Protein AF-A0A3C1SIQ4-F1 (afdb_monomer)

pLDDT: mean 90.94, std 7.6, range [46.41, 97.75]

Radius of gyration: 21.67 Å; Cα contacts (8 Å, |Δi|>4): 277; chains: 1; bounding box: 46×59×63 Å

Secondary structure (DSSP, 8-state):
---EEEEEGGGGTTSS-HHHHHHHHHHHHHHHHHHTTBTTB-HHHHHHHHHHHHHHHHHHHHH-TT---HHHHS-HHHHHHHHHHHHHHH-TT--HHHHHHHHHHHHHHHHIIIIISS--SSEEEEEEE-S--SSS--EEEEEEE--HHHHTTEEEEEEETTTHHHHHHHHHHHHHH-TT-----EEEEEEEE-TTS-GGG-EEEEEGGG-B--GGGTTT-EEEE--S----

Mean predicted aligned error: 5.68 Å

Solvent-accessible surface area (backbone atoms only — not comparable to full-atom values): 13528 Å² total; per-residue (Å²): 132,85,60,61,50,79,46,44,59,73,78,60,62,81,78,64,52,73,65,54,51,54,51,51,52,51,50,51,51,53,48,59,57,29,56,60,28,64,70,71,74,36,67,68,54,37,51,55,34,53,51,54,47,50,55,50,50,51,56,55,41,70,76,34,86,89,54,81,51,68,70,79,77,45,56,73,68,59,32,56,50,50,52,56,41,51,50,48,72,67,39,90,82,50,46,73,68,57,39,54,53,40,50,48,50,52,48,53,51,51,48,39,61,77,69,58,69,61,90,56,92,50,71,34,61,51,78,41,83,47,93,50,56,76,97,51,77,41,66,49,76,43,83,39,67,50,44,44,93,79,48,76,55,39,32,39,42,29,56,41,71,77,8,48,64,50,38,52,50,51,39,46,53,47,28,75,54,27,77,81,65,46,74,62,48,72,32,39,40,33,45,44,74,46,84,92,46,52,84,94,63,30,36,38,40,36,34,55,85,69,32,51,68,58,70,81,78,51,62,98,41,50,77,40,72,39,67,88,74,90,89,130

Foldseek 3Di:
DFPKDKDKPVNVPPPDDPVNVVLVVVLVVLVVVLVVCVVVPDPVSVVVSVVVSVVSVLVVVVVPVVDDDLLNPDDPVSNVVLVVLVVLCPDPPNDPVSNLVSLLVNLVSVLCVVFPPDDAPDKAWDWAFDPDQPPHTDIDIDIDRQRQVVQLQAAEEEAPDQQPSSSVSSQVVSQVNHNVSRGHHYWFWDWDWPPVDDPNTIIIMTRPVPTDDDPVSPPPGHYDTRHPDDDD

Structure (mmCIF, N/CA/C/O backbone):
data_AF-A0A3C1SIQ4-F1
#
_entry.id   AF-A0A3C1SIQ4-F1
#
loop_
_atom_site.group_PDB
_atom_site.id
_atom_site.type_symbol
_atom_site.label_atom_id
_atom_site.label_alt_id
_atom_site.label_comp_id
_atom_site.label_asym_id
_atom_site.label_entity_id
_atom_site.label_seq_id
_atom_site.pdbx_PDB_ins_code
_atom_site.Cartn_x
_atom_site.Cartn_y
_atom_site.Cartn_z
_atom_site.occupancy
_atom_site.B_iso_or_equiv
_atom_site.auth_seq_id
_atom_site.auth_comp_id
_atom_site.auth_asym_id
_atom_site.auth_atom_id
_atom_site.pdbx_PDB_model_num
ATOM 1 N N . MET A 1 1 ? 2.913 -35.156 7.574 1.00 46.41 1 MET A N 1
ATOM 2 C CA . MET A 1 1 ? 2.855 -34.681 6.174 1.00 46.41 1 MET A CA 1
ATOM 3 C C . MET A 1 1 ? 2.908 -33.166 6.239 1.00 46.41 1 MET A C 1
ATOM 5 O O . MET A 1 1 ? 2.280 -32.626 7.134 1.00 46.41 1 MET A O 1
ATOM 9 N N . SER A 1 2 ? 3.732 -32.504 5.426 1.00 61.12 2 SER A N 1
ATOM 10 C CA . SER A 1 2 ? 3.861 -31.038 5.470 1.00 61.12 2 SER A CA 1
ATOM 11 C C . SER A 1 2 ? 2.633 -30.411 4.811 1.00 61.12 2 SER A C 1
ATOM 13 O O . SER A 1 2 ? 2.341 -30.763 3.667 1.00 61.12 2 SER A O 1
ATOM 15 N N . ASN A 1 3 ? 1.927 -29.515 5.506 1.00 85.94 3 ASN A N 1
ATOM 16 C CA . ASN A 1 3 ? 0.758 -28.821 4.956 1.00 85.94 3 ASN A CA 1
ATOM 17 C C . ASN A 1 3 ? 1.220 -27.631 4.111 1.00 85.94 3 ASN A C 1
ATOM 19 O O . ASN A 1 3 ? 1.130 -26.471 4.511 1.00 85.94 3 ASN A O 1
ATOM 23 N N . LYS A 1 4 ? 1.779 -27.932 2.939 1.00 90.56 4 LYS A N 1
ATOM 24 C CA . LYS A 1 4 ? 2.230 -26.928 1.976 1.00 90.56 4 LYS A CA 1
ATOM 25 C C . LYS A 1 4 ? 1.336 -26.940 0.752 1.00 90.56 4 LYS A C 1
ATOM 27 O O . LYS A 1 4 ? 1.110 -27.996 0.168 1.00 90.56 4 LYS A O 1
ATOM 32 N N . ILE A 1 5 ? 0.883 -25.757 0.361 1.00 89.62 5 ILE A N 1
ATOM 33 C CA . ILE A 1 5 ? 0.190 -25.525 -0.904 1.00 89.62 5 ILE A CA 1
ATOM 34 C C . ILE A 1 5 ? 1.217 -24.941 -1.873 1.00 89.62 5 ILE A C 1
ATOM 36 O O . ILE A 1 5 ? 1.957 -24.022 -1.519 1.00 89.62 5 ILE A O 1
ATOM 40 N N . ILE A 1 6 ? 1.289 -25.511 -3.072 1.00 89.00 6 ILE A N 1
ATOM 41 C CA . ILE A 1 6 ? 2.138 -25.015 -4.155 1.00 89.00 6 ILE A CA 1
ATOM 42 C C . ILE A 1 6 ? 1.209 -24.349 -5.159 1.00 89.00 6 ILE A C 1
ATOM 44 O O . ILE A 1 6 ? 0.392 -25.038 -5.762 1.00 89.00 6 ILE A O 1
ATOM 48 N N . LEU A 1 7 ? 1.347 -23.036 -5.301 1.00 85.44 7 LEU A N 1
ATOM 49 C CA . LEU A 1 7 ? 0.683 -22.241 -6.325 1.00 85.44 7 LEU A CA 1
ATOM 50 C C . LEU A 1 7 ? 1.638 -22.093 -7.507 1.00 85.44 7 LEU A C 1
ATOM 52 O O . LEU A 1 7 ? 2.800 -21.722 -7.326 1.00 85.44 7 LEU A O 1
ATOM 56 N N . LYS A 1 8 ? 1.165 -22.405 -8.704 1.00 84.75 8 LYS A N 1
ATOM 57 C CA . LYS A 1 8 ? 1.897 -22.303 -9.966 1.00 84.75 8 LYS A CA 1
ATOM 58 C C . LYS A 1 8 ? 1.377 -21.125 -10.779 1.00 84.75 8 LYS A C 1
ATOM 60 O O . LYS A 1 8 ? 0.266 -20.662 -10.555 1.00 84.75 8 LYS A O 1
ATOM 65 N N . ALA A 1 9 ? 2.155 -20.698 -11.771 1.00 74.44 9 ALA A N 1
ATOM 66 C CA . ALA A 1 9 ? 1.704 -19.708 -12.753 1.00 74.44 9 ALA A CA 1
ATOM 67 C C . ALA A 1 9 ? 0.364 -20.102 -13.409 1.00 74.44 9 ALA A C 1
ATOM 69 O O . ALA A 1 9 ? -0.523 -19.268 -13.525 1.00 74.44 9 ALA A O 1
ATOM 70 N N . GLU A 1 10 ? 0.185 -21.390 -13.719 1.00 76.56 10 GLU A N 1
ATOM 71 C CA . GLU A 1 10 ? -1.052 -21.944 -14.295 1.00 76.56 10 GLU A CA 1
ATOM 72 C C . GLU A 1 10 ? -2.291 -21.735 -13.401 1.00 76.56 10 GLU A C 1
ATOM 74 O O . GLU A 1 10 ? -3.410 -21.672 -13.901 1.00 76.56 10 GLU A O 1
ATOM 79 N N . ASP A 1 11 ? -2.121 -21.589 -12.080 1.00 77.81 11 ASP A N 1
ATOM 80 C CA . ASP A 1 11 ? -3.241 -21.324 -11.163 1.00 77.81 11 ASP A CA 1
ATOM 81 C C . ASP A 1 11 ? -3.786 -19.886 -11.304 1.00 77.81 11 ASP A C 1
ATOM 83 O O . ASP A 1 11 ? -4.841 -19.566 -10.753 1.00 77.81 11 ASP A O 1
ATOM 87 N N . LEU A 1 12 ? -3.074 -19.021 -12.039 1.00 70.19 12 LEU A N 1
ATOM 88 C CA . LEU A 1 12 ? -3.483 -17.663 -12.404 1.00 70.19 12 LEU A CA 1
ATOM 89 C C . LEU A 1 12 ? -4.026 -17.581 -13.845 1.00 70.19 12 LEU A C 1
ATOM 91 O O . LEU A 1 12 ? -4.467 -16.511 -14.276 1.00 70.19 12 LEU A O 1
ATOM 95 N N . ASP A 1 13 ? -4.033 -18.690 -14.591 1.00 73.56 13 ASP A N 1
ATOM 96 C CA . ASP A 1 13 ? -4.544 -18.703 -15.958 1.00 73.56 13 ASP A CA 1
ATOM 97 C C . ASP A 1 13 ? -6.061 -18.454 -15.980 1.00 73.56 13 ASP A C 1
ATOM 99 O O . ASP A 1 13 ? -6.837 -19.017 -15.206 1.00 73.56 13 ASP A O 1
ATOM 103 N N . GLY A 1 14 ? -6.503 -17.607 -16.913 1.00 78.62 14 GLY A N 1
ATOM 104 C CA . GLY A 1 14 ? -7.923 -17.327 -17.149 1.00 78.62 14 GLY A CA 1
ATOM 105 C C . GLY A 1 14 ? -8.524 -16.173 -16.339 1.00 78.62 14 GLY A C 1
ATOM 106 O O . GLY A 1 14 ? -9.691 -15.851 -16.558 1.00 78.62 14 GLY A O 1
ATOM 107 N N . TYR A 1 15 ? -7.756 -15.511 -15.464 1.00 84.56 15 TYR A N 1
ATOM 108 C CA . TYR A 1 15 ? -8.199 -14.262 -14.817 1.00 84.56 15 TYR A CA 1
ATOM 109 C C . TYR A 1 15 ? -8.032 -13.027 -15.708 1.00 84.56 15 TYR A C 1
ATOM 111 O O . TYR A 1 15 ? -8.748 -12.044 -15.525 1.00 84.56 15 TYR A O 1
ATOM 119 N N . LEU A 1 16 ? -7.103 -13.078 -16.666 1.00 87.50 16 LEU A N 1
ATOM 120 C CA . LEU A 1 16 ? -6.853 -12.001 -17.619 1.00 87.50 16 LEU A CA 1
ATOM 121 C C . LEU A 1 16 ? -7.648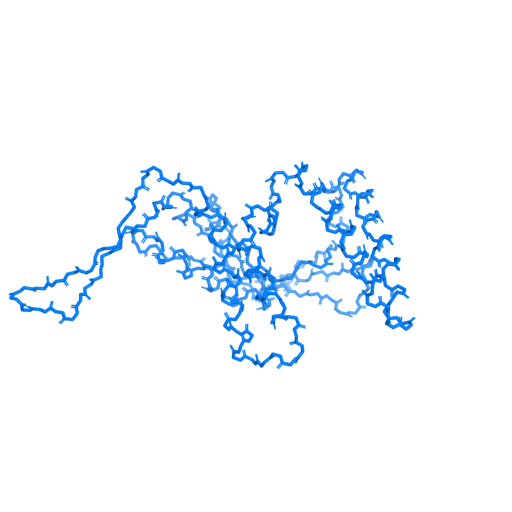 -12.227 -18.905 1.00 87.50 16 LEU A C 1
ATOM 123 O O . LEU A 1 16 ? -7.678 -13.326 -19.465 1.00 87.50 16 LEU A O 1
ATOM 127 N N . THR A 1 17 ? -8.290 -11.170 -19.388 1.00 91.06 17 THR A N 1
ATOM 128 C CA . THR A 1 17 ? -8.944 -11.154 -20.695 1.00 91.06 17 THR A CA 1
ATOM 129 C C . THR A 1 17 ? -7.913 -11.011 -21.815 1.00 91.06 17 THR A C 1
ATOM 131 O O . THR A 1 17 ? -6.770 -10.616 -21.591 1.00 91.06 17 THR A O 1
ATOM 134 N N . GLN A 1 18 ? -8.321 -11.274 -23.060 1.00 92.31 18 GLN A N 1
ATOM 135 C CA . GLN A 1 18 ? -7.449 -11.037 -24.216 1.00 92.31 18 GLN A CA 1
ATOM 136 C C . GLN A 1 18 ? -6.991 -9.572 -24.300 1.00 92.31 18 GLN A C 1
ATOM 138 O O . GLN A 1 18 ? -5.845 -9.312 -24.646 1.00 92.31 18 GLN A O 1
ATOM 143 N N . GLN A 1 19 ? -7.866 -8.626 -23.944 1.00 93.56 19 GLN A N 1
ATOM 144 C CA . GLN A 1 19 ? -7.527 -7.206 -23.938 1.00 93.56 19 GLN A CA 1
ATOM 145 C C . GLN A 1 19 ? -6.461 -6.889 -22.881 1.00 93.56 19 GLN A C 1
ATOM 147 O O . GLN A 1 19 ? -5.516 -6.166 -23.187 1.00 93.56 19 GLN A O 1
ATOM 152 N N . ASP A 1 20 ? -6.566 -7.475 -21.683 1.00 92.00 20 ASP A N 1
ATOM 153 C CA . ASP A 1 20 ? -5.559 -7.302 -20.627 1.00 92.00 20 ASP A CA 1
ATOM 154 C C . ASP A 1 20 ? -4.191 -7.816 -21.097 1.00 92.00 20 ASP A C 1
ATOM 156 O O . ASP A 1 20 ? -3.176 -7.140 -20.939 1.00 92.00 20 ASP A O 1
ATOM 160 N N . MET A 1 21 ? -4.168 -8.982 -21.751 1.00 91.69 21 MET A N 1
ATOM 161 C CA . MET A 1 21 ? -2.945 -9.548 -22.330 1.00 91.69 21 MET A CA 1
ATOM 162 C C . MET A 1 21 ? -2.355 -8.649 -23.423 1.00 91.69 21 MET A C 1
ATOM 164 O O . MET A 1 21 ? -1.144 -8.419 -23.447 1.00 91.69 21 MET A O 1
ATOM 168 N N . ASP A 1 22 ? -3.194 -8.106 -24.307 1.00 95.12 22 ASP A N 1
ATOM 169 C CA . ASP A 1 22 ? -2.765 -7.210 -25.383 1.00 95.12 22 ASP A CA 1
ATOM 170 C C . ASP A 1 22 ? -2.201 -5.885 -24.836 1.00 95.12 22 ASP A C 1
ATOM 172 O O . ASP A 1 22 ? -1.220 -5.354 -25.368 1.00 95.12 22 ASP A O 1
ATOM 176 N N . ASP A 1 23 ? -2.792 -5.350 -23.765 1.00 95.06 23 ASP A N 1
ATOM 177 C CA . ASP A 1 23 ? -2.322 -4.134 -23.101 1.00 95.06 23 ASP A CA 1
ATOM 178 C C . ASP A 1 23 ? -1.013 -4.374 -22.330 1.00 95.06 23 ASP A C 1
ATOM 180 O O . ASP A 1 23 ? -0.081 -3.574 -22.454 1.00 95.06 23 ASP A O 1
ATOM 184 N N . LEU A 1 24 ? -0.873 -5.509 -21.635 1.00 92.00 24 LEU A N 1
ATOM 185 C CA . LEU A 1 24 ? 0.390 -5.922 -21.007 1.00 92.00 24 LEU A CA 1
ATOM 186 C C . LEU A 1 24 ? 1.509 -6.096 -22.042 1.00 92.00 24 LEU A C 1
ATOM 188 O O . LEU A 1 24 ? 2.613 -5.587 -21.850 1.00 92.00 24 LEU A O 1
ATOM 192 N N . HIS A 1 25 ? 1.222 -6.749 -23.172 1.00 94.88 25 HIS A N 1
ATOM 193 C CA . HIS A 1 25 ? 2.180 -6.902 -24.271 1.00 94.88 25 HIS A CA 1
ATOM 194 C C . HIS A 1 25 ? 2.610 -5.550 -24.853 1.00 94.88 25 HIS A C 1
ATOM 196 O O . HIS A 1 25 ? 3.786 -5.357 -25.173 1.00 94.88 25 HIS A O 1
ATOM 202 N N . ARG A 1 26 ? 1.678 -4.598 -24.985 1.00 96.25 26 ARG A N 1
ATOM 203 C CA . ARG A 1 26 ? 1.987 -3.239 -25.452 1.00 96.25 26 ARG A CA 1
ATOM 204 C C . ARG A 1 26 ? 2.914 -2.517 -24.476 1.00 96.25 26 ARG A C 1
ATOM 206 O O . ARG A 1 26 ? 3.917 -1.951 -24.910 1.00 96.25 26 ARG A O 1
ATOM 213 N N . LEU A 1 27 ? 2.613 -2.565 -23.177 1.00 95.69 27 LEU A N 1
ATOM 214 C CA . LEU A 1 27 ? 3.447 -1.953 -22.139 1.00 95.69 27 LEU A CA 1
ATOM 215 C C . LEU A 1 27 ? 4.850 -2.576 -22.090 1.00 95.69 27 LEU A C 1
ATOM 217 O O . LEU A 1 27 ? 5.836 -1.842 -22.023 1.00 95.69 27 LEU A O 1
ATOM 221 N N . ASP A 1 28 ? 4.959 -3.902 -22.203 1.00 95.25 28 ASP A N 1
ATOM 222 C CA . ASP A 1 28 ? 6.244 -4.610 -22.265 1.00 95.25 28 ASP A CA 1
ATOM 223 C C . ASP A 1 28 ? 7.086 -4.177 -23.477 1.00 95.25 28 ASP A C 1
ATOM 225 O O . ASP A 1 28 ? 8.281 -3.905 -23.341 1.00 95.25 28 ASP A O 1
ATOM 229 N N . GLN A 1 29 ? 6.477 -4.022 -24.657 1.00 96.94 29 GLN A N 1
ATOM 230 C CA . GLN A 1 29 ? 7.178 -3.505 -25.838 1.00 96.94 29 GLN A CA 1
ATOM 231 C C . GLN A 1 29 ? 7.688 -2.076 -25.622 1.00 96.94 29 GLN A C 1
ATOM 233 O O . GLN A 1 29 ? 8.865 -1.804 -25.871 1.00 96.94 29 GLN A O 1
ATOM 238 N N . MET A 1 30 ? 6.842 -1.180 -25.100 1.00 97.62 30 MET A N 1
ATOM 239 C CA . MET A 1 30 ? 7.229 0.202 -24.784 1.00 97.62 30 MET A CA 1
ATOM 240 C C . MET A 1 30 ? 8.370 0.253 -23.758 1.00 97.62 30 MET A C 1
ATOM 242 O O . MET A 1 30 ? 9.303 1.054 -23.887 1.00 97.62 30 MET A O 1
ATOM 246 N N . PHE A 1 31 ? 8.331 -0.623 -22.752 1.00 96.06 31 PHE A N 1
ATOM 247 C CA . PHE A 1 31 ? 9.390 -0.742 -21.756 1.00 96.06 31 PHE A CA 1
ATOM 248 C C . PHE A 1 31 ? 10.691 -1.255 -22.373 1.00 96.06 31 PHE A C 1
ATOM 250 O O . PHE A 1 31 ? 11.730 -0.620 -22.202 1.00 96.06 31 PHE A O 1
ATOM 257 N N . LYS A 1 32 ? 10.648 -2.327 -23.173 1.00 96.44 32 LYS A N 1
ATOM 258 C CA . LYS A 1 32 ? 11.815 -2.860 -23.899 1.00 96.44 32 LYS A CA 1
ATOM 259 C C . LYS A 1 32 ? 12.436 -1.844 -24.853 1.00 96.44 32 LYS A C 1
ATOM 261 O O . LYS A 1 32 ? 13.653 -1.829 -25.028 1.00 96.44 32 LYS A O 1
ATOM 266 N N . GLU A 1 33 ? 11.629 -0.996 -25.482 1.00 95.94 33 GLU A N 1
ATOM 267 C CA . GLU A 1 33 ? 12.124 0.107 -26.307 1.00 95.94 33 GLU A CA 1
ATOM 268 C C . GLU A 1 33 ? 12.819 1.180 -25.469 1.00 95.94 33 GLU A C 1
ATOM 270 O O . GLU A 1 33 ? 13.935 1.581 -25.802 1.00 95.94 33 GLU A O 1
ATOM 275 N N . THR A 1 34 ? 12.208 1.586 -24.355 1.00 96.62 34 THR A N 1
ATOM 276 C CA . THR A 1 34 ? 12.783 2.569 -23.422 1.00 96.62 34 THR A CA 1
ATOM 277 C C . THR A 1 34 ? 14.092 2.056 -22.815 1.00 96.62 34 THR A C 1
ATOM 279 O O . THR A 1 34 ? 15.070 2.800 -22.742 1.00 96.62 34 THR A O 1
ATOM 282 N N . MET A 1 35 ? 14.159 0.761 -22.487 1.00 96.94 35 MET A N 1
ATOM 283 C CA . MET A 1 35 ? 15.337 0.083 -21.934 1.00 96.94 35 MET A CA 1
ATOM 284 C C . MET A 1 35 ? 16.603 0.252 -22.789 1.00 96.94 35 MET A C 1
ATOM 286 O O . MET A 1 35 ? 17.704 0.335 -22.250 1.00 96.94 35 MET A O 1
ATOM 290 N N . LYS A 1 36 ? 16.466 0.379 -24.116 1.00 96.44 36 LYS A N 1
ATOM 291 C CA . LYS A 1 36 ? 17.598 0.611 -25.037 1.00 96.44 36 LYS A CA 1
ATOM 292 C C . LYS A 1 36 ? 18.280 1.967 -24.833 1.00 96.44 36 LYS A C 1
ATOM 294 O O . LYS A 1 36 ? 19.367 2.175 -25.355 1.00 96.44 36 LYS A O 1
ATOM 299 N N . SER A 1 37 ? 17.638 2.888 -24.115 1.00 96.88 37 SER A N 1
ATOM 300 C CA . SER A 1 37 ? 18.144 4.241 -23.858 1.00 96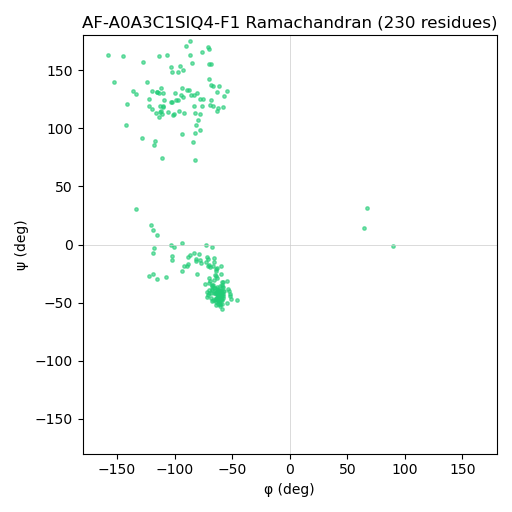.88 37 SER A CA 1
ATOM 301 C C . SER A 1 37 ? 18.920 4.354 -22.543 1.00 96.88 37 SER A C 1
ATOM 303 O O . SER A 1 37 ? 19.358 5.446 -22.202 1.00 96.88 37 SER A O 1
ATOM 305 N N . PHE A 1 38 ? 19.079 3.261 -21.789 1.00 95.50 38 PHE A N 1
ATOM 306 C CA . PHE A 1 38 ? 19.878 3.254 -20.558 1.00 95.50 38 PHE A CA 1
ATOM 307 C C . PHE A 1 38 ? 21.360 2.941 -20.797 1.00 95.50 38 PHE A C 1
ATOM 309 O O . PHE A 1 38 ? 22.172 3.230 -19.922 1.00 95.50 38 PHE A O 1
ATOM 316 N N . ASP A 1 39 ? 21.726 2.383 -21.956 1.00 93.38 39 ASP A N 1
ATOM 317 C CA . ASP A 1 39 ? 23.119 2.072 -22.295 1.00 93.38 39 ASP A CA 1
ATOM 318 C C . ASP A 1 39 ? 23.431 2.345 -23.789 1.00 93.38 39 ASP A C 1
ATOM 320 O O . ASP A 1 39 ? 23.044 1.551 -24.653 1.00 93.38 39 ASP A O 1
ATOM 324 N N . PRO A 1 40 ? 24.109 3.465 -24.124 1.00 93.62 40 PRO A N 1
ATOM 325 C CA . PRO A 1 40 ? 24.491 4.548 -23.216 1.00 93.62 40 PRO A CA 1
ATOM 326 C C . PRO A 1 40 ? 23.261 5.331 -22.732 1.00 93.62 40 PRO A C 1
ATOM 328 O O . PRO A 1 40 ? 22.243 5.388 -23.420 1.00 93.62 40 PRO A O 1
ATOM 331 N N . VAL A 1 41 ? 23.376 5.970 -21.566 1.00 96.69 41 VAL A N 1
ATOM 332 C CA . VAL A 1 41 ? 22.288 6.762 -20.977 1.00 96.69 41 VAL A CA 1
ATOM 333 C C . VAL A 1 41 ? 21.918 7.942 -21.886 1.00 96.69 41 VAL A C 1
ATOM 335 O O . VAL A 1 41 ? 22.720 8.849 -22.111 1.00 96.69 41 VAL A O 1
ATOM 338 N N . ASP A 1 42 ? 20.677 7.942 -22.368 1.00 97.44 42 ASP A N 1
ATOM 339 C CA . ASP A 1 42 ? 20.028 9.023 -23.113 1.00 97.44 42 ASP A CA 1
ATOM 340 C C . ASP A 1 42 ? 18.818 9.510 -22.300 1.00 97.44 42 ASP A C 1
ATOM 342 O O . ASP A 1 42 ? 17.689 9.042 -22.469 1.00 97.44 42 ASP A O 1
ATOM 346 N N . GLU A 1 43 ? 19.070 10.439 -21.370 1.00 96.88 43 GLU A N 1
ATOM 347 C CA . GLU A 1 43 ? 18.069 10.938 -20.412 1.00 96.88 43 GLU A CA 1
ATOM 348 C C . GLU A 1 43 ? 16.794 11.437 -21.097 1.00 96.88 43 GLU A C 1
ATOM 350 O O . GLU A 1 43 ? 15.688 11.191 -20.618 1.00 96.88 43 GLU A O 1
ATOM 355 N N . LYS A 1 44 ? 16.933 12.098 -22.253 1.00 97.25 44 LYS A N 1
ATOM 356 C CA . LYS A 1 44 ? 15.793 12.639 -22.992 1.00 97.25 44 LYS A CA 1
ATOM 357 C C . LYS A 1 44 ? 14.877 11.519 -23.479 1.00 97.25 44 LYS A C 1
ATOM 359 O O . LYS A 1 44 ? 13.666 11.612 -23.305 1.00 97.25 44 LYS A O 1
ATOM 364 N N . LYS A 1 45 ? 15.438 10.453 -24.056 1.00 96.69 45 LYS A N 1
ATOM 365 C CA . LYS A 1 45 ? 14.640 9.304 -24.509 1.00 96.69 45 LYS A CA 1
ATOM 366 C C . LYS A 1 45 ? 14.061 8.495 -23.362 1.00 96.69 45 LYS A C 1
ATOM 368 O O . LYS A 1 45 ? 12.964 7.966 -23.511 1.00 96.69 45 LYS A O 1
ATOM 373 N N . ILE A 1 46 ? 14.7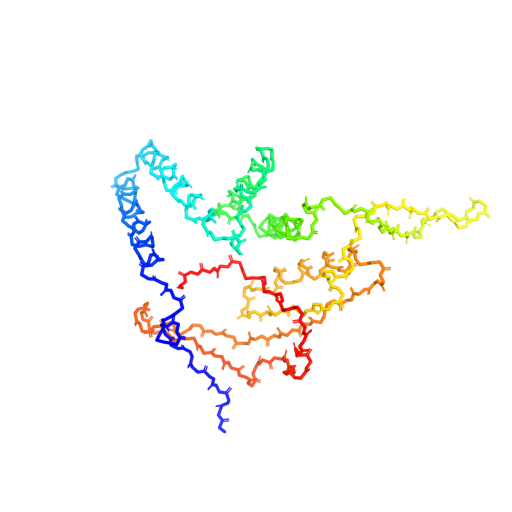67 8.408 -22.234 1.00 97.56 46 ILE A N 1
ATOM 374 C CA . ILE A 1 46 ? 14.235 7.779 -21.022 1.00 97.56 46 ILE A CA 1
ATOM 375 C C . ILE A 1 46 ? 12.977 8.532 -20.572 1.00 97.56 46 ILE A C 1
ATOM 377 O O . ILE A 1 46 ? 11.928 7.911 -20.417 1.00 97.56 46 ILE A O 1
ATOM 381 N N . ILE A 1 47 ? 13.054 9.862 -20.442 1.00 97.19 47 ILE A N 1
ATOM 382 C CA . ILE A 1 47 ? 11.907 10.704 -20.066 1.00 97.19 47 ILE A CA 1
ATOM 383 C C . ILE A 1 47 ? 10.768 10.541 -21.077 1.00 97.19 47 ILE A C 1
ATOM 385 O O . ILE A 1 47 ? 9.655 10.206 -20.687 1.00 97.19 47 ILE A O 1
ATOM 389 N N . GLU A 1 48 ? 11.048 10.678 -22.377 1.00 97.38 48 GLU A N 1
ATOM 390 C CA . GLU A 1 48 ? 10.033 10.507 -23.426 1.00 97.38 48 GLU A CA 1
ATOM 391 C C . GLU A 1 48 ? 9.378 9.111 -23.398 1.00 97.38 48 GLU A C 1
ATOM 393 O O . GLU A 1 48 ? 8.184 8.982 -23.678 1.00 97.38 48 GLU A O 1
ATOM 398 N N . GLY A 1 49 ? 10.143 8.062 -23.083 1.00 97.25 49 GLY A N 1
ATOM 399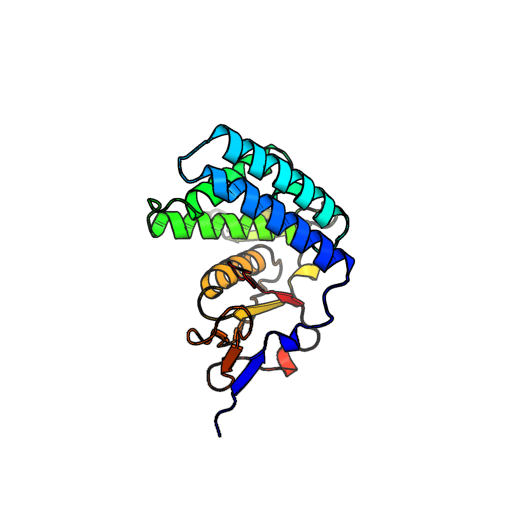 C CA . GLY A 1 49 ? 9.656 6.689 -22.959 1.00 97.25 49 GLY A CA 1
ATOM 400 C C . GLY A 1 49 ? 8.719 6.503 -21.766 1.00 97.25 49 GLY A C 1
ATOM 401 O O . GLY A 1 49 ? 7.608 5.992 -21.930 1.00 97.25 49 GLY A O 1
ATOM 402 N N . TYR A 1 50 ? 9.123 6.978 -20.583 1.00 95.56 50 TYR A N 1
ATOM 403 C CA . TYR A 1 50 ? 8.289 6.919 -19.378 1.00 95.56 50 TYR A CA 1
ATOM 404 C C . TYR A 1 50 ? 7.059 7.823 -19.461 1.00 95.56 50 TYR A C 1
ATOM 406 O O . TYR A 1 50 ? 5.996 7.412 -19.001 1.00 95.56 50 TYR A O 1
ATOM 414 N N . ASP A 1 51 ? 7.154 8.991 -20.100 1.00 95.81 51 ASP A N 1
ATOM 415 C CA . ASP A 1 51 ? 5.998 9.854 -20.343 1.00 95.81 51 ASP A CA 1
ATOM 416 C C . ASP A 1 51 ? 4.961 9.119 -21.195 1.00 95.81 51 ASP A C 1
ATOM 418 O O . ASP A 1 51 ? 3.796 9.016 -20.809 1.00 95.81 51 ASP A O 1
ATOM 422 N N . LYS A 1 52 ? 5.368 8.543 -22.335 1.00 96.75 52 LYS A N 1
ATOM 423 C CA . LYS A 1 52 ? 4.458 7.772 -23.201 1.00 96.75 52 LYS A CA 1
ATOM 424 C C . LYS A 1 52 ? 3.824 6.600 -22.458 1.00 96.75 52 LYS A C 1
ATOM 426 O O . LYS A 1 52 ? 2.620 6.387 -22.574 1.00 96.75 52 LYS A O 1
ATOM 431 N N . MET A 1 53 ? 4.621 5.861 -21.689 1.00 96.25 53 MET A N 1
ATOM 432 C CA . MET A 1 53 ? 4.139 4.730 -20.898 1.00 96.25 53 MET A CA 1
ATOM 433 C C . MET A 1 53 ? 3.150 5.169 -19.819 1.00 96.25 53 MET A C 1
ATOM 435 O O . MET A 1 53 ? 2.117 4.530 -19.659 1.00 96.25 53 MET A O 1
ATOM 439 N N . GLY A 1 54 ? 3.406 6.289 -19.139 1.00 94.56 54 GLY A N 1
ATOM 440 C CA . GLY A 1 54 ? 2.497 6.858 -18.145 1.00 94.56 54 GLY A CA 1
ATOM 441 C C . GLY A 1 54 ? 1.128 7.214 -18.728 1.00 94.56 54 GLY A C 1
ATOM 442 O O . GLY A 1 54 ? 0.109 6.883 -18.123 1.00 94.56 54 GLY A O 1
ATOM 443 N N . HIS A 1 55 ? 1.085 7.812 -19.925 1.00 95.44 55 HIS A N 1
ATOM 444 C CA . HIS A 1 55 ? -0.177 8.104 -20.619 1.00 95.44 55 HIS A CA 1
ATOM 445 C C . HIS A 1 55 ? -0.942 6.824 -20.987 1.00 95.44 55 HIS A C 1
ATOM 447 O O . HIS A 1 55 ? -2.160 6.760 -20.809 1.00 95.44 55 HIS A O 1
ATOM 453 N N . GLU A 1 56 ? -0.243 5.793 -21.471 1.00 96.12 56 GLU A N 1
ATOM 454 C CA . GLU A 1 56 ? -0.883 4.518 -21.814 1.00 96.12 56 GLU A CA 1
ATOM 455 C C . GLU A 1 56 ? -1.386 3.788 -20.559 1.00 96.12 56 GLU A C 1
ATOM 457 O O . GLU A 1 56 ? -2.522 3.320 -20.541 1.00 96.12 56 GLU A O 1
ATOM 462 N N . MET A 1 57 ? -0.607 3.774 -19.471 1.00 95.19 57 MET A N 1
ATOM 463 C CA . MET A 1 57 ? -1.036 3.225 -18.180 1.00 95.19 57 MET A CA 1
ATOM 464 C C . MET A 1 57 ? -2.267 3.950 -17.635 1.00 95.19 57 MET A C 1
ATOM 466 O O . MET A 1 57 ? -3.194 3.299 -17.164 1.00 95.19 57 MET A O 1
ATOM 470 N N . GLN A 1 58 ? -2.318 5.282 -17.723 1.00 94.88 58 GLN A N 1
ATOM 471 C CA . GLN A 1 58 ? -3.488 6.048 -17.290 1.00 94.88 58 GLN A CA 1
ATOM 472 C C . GLN A 1 58 ? -4.736 5.661 -18.088 1.00 94.88 58 GLN A C 1
ATOM 474 O O . GLN A 1 58 ? -5.808 5.468 -17.511 1.00 94.88 58 GLN A O 1
ATOM 479 N N . LYS A 1 59 ? -4.595 5.504 -19.408 1.00 94.56 59 LYS A N 1
ATOM 480 C CA . LYS A 1 59 ? -5.679 5.055 -20.284 1.00 94.56 59 LYS A CA 1
ATOM 481 C C . LYS A 1 59 ? -6.153 3.648 -19.914 1.00 94.56 59 LYS A C 1
ATOM 483 O O . LYS A 1 59 ? -7.357 3.466 -19.754 1.00 94.56 59 LYS A O 1
ATOM 488 N N . ILE A 1 60 ? -5.237 2.695 -19.726 1.00 94.38 60 ILE A N 1
ATOM 489 C CA . ILE A 1 60 ? -5.565 1.325 -19.298 1.00 94.38 60 ILE A CA 1
ATOM 490 C C . ILE A 1 60 ? -6.296 1.366 -17.951 1.00 94.38 60 ILE A C 1
ATOM 492 O O . ILE A 1 60 ? -7.437 0.928 -17.859 1.00 94.38 60 ILE A O 1
ATOM 496 N N . CYS A 1 61 ? -5.714 1.991 -16.923 1.00 94.38 61 CYS A N 1
ATOM 497 C CA . CYS A 1 61 ? -6.324 2.066 -15.593 1.00 94.38 61 CYS A CA 1
ATOM 498 C C . CYS A 1 61 ? -7.701 2.749 -15.598 1.00 9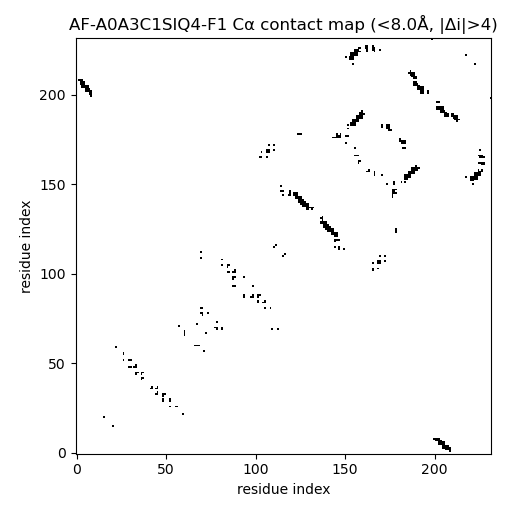4.38 61 CYS A C 1
ATOM 500 O O . CYS A 1 61 ? -8.574 2.343 -14.838 1.00 94.38 61 CYS A O 1
ATOM 502 N N . SER A 1 62 ? -7.945 3.728 -16.478 1.00 93.19 62 SER A N 1
ATOM 503 C CA . SER A 1 62 ? -9.263 4.374 -16.586 1.00 93.19 62 SER A CA 1
ATOM 504 C C . SER A 1 62 ? -10.387 3.426 -17.031 1.00 93.19 62 SER A C 1
ATOM 506 O O . SER A 1 62 ? -11.553 3.677 -16.726 1.00 93.19 62 SER A O 1
ATOM 508 N N . ALA A 1 63 ? -10.049 2.320 -17.703 1.00 91.88 63 ALA A N 1
ATOM 509 C CA . ALA A 1 63 ? -10.996 1.270 -18.071 1.00 91.88 63 ALA A CA 1
ATOM 510 C C . ALA A 1 63 ? -11.284 0.284 -16.919 1.00 91.88 63 ALA A C 1
ATOM 512 O O . ALA A 1 63 ? -12.270 -0.451 -16.978 1.00 91.88 63 ALA A O 1
ATOM 513 N N . HIS A 1 64 ? -10.473 0.292 -15.852 1.00 92.00 64 HIS A N 1
ATOM 514 C CA . HIS A 1 64 ? -10.576 -0.628 -14.718 1.00 92.00 64 HIS A CA 1
ATOM 515 C C . HIS A 1 64 ? -10.897 0.131 -13.420 1.00 92.00 64 HIS A C 1
ATOM 517 O O . HIS A 1 64 ? -9.988 0.478 -12.667 1.00 92.00 64 HIS A O 1
ATOM 523 N N . PRO A 1 65 ? -12.181 0.344 -13.075 1.00 90.31 65 PRO A N 1
ATOM 524 C CA . PRO A 1 65 ? -12.562 1.146 -11.906 1.00 90.31 65 PRO A CA 1
ATOM 525 C C . PRO A 1 65 ? -12.085 0.568 -10.563 1.00 90.31 65 PRO A C 1
ATOM 527 O O . PRO A 1 65 ? -12.000 1.302 -9.580 1.00 90.31 65 PRO A O 1
ATOM 530 N N . ALA A 1 66 ? -11.774 -0.732 -10.519 1.00 91.12 66 ALA A N 1
ATOM 531 C CA . ALA A 1 66 ? -11.223 -1.406 -9.346 1.00 91.12 66 ALA A CA 1
ATOM 532 C C . ALA A 1 66 ? -9.721 -1.128 -9.131 1.00 91.12 66 ALA A C 1
ATOM 534 O O . ALA A 1 66 ? -9.204 -1.383 -8.046 1.00 91.12 66 ALA A O 1
ATOM 535 N N . ILE A 1 67 ? -9.020 -0.605 -10.142 1.00 92.56 67 ILE A N 1
ATOM 536 C CA . ILE A 1 67 ? -7.603 -0.254 -10.064 1.00 92.56 67 ILE A CA 1
ATOM 537 C C . ILE A 1 67 ? -7.504 1.253 -9.868 1.00 92.56 67 ILE A C 1
ATOM 539 O O . ILE A 1 67 ? -7.810 2.044 -10.757 1.00 92.56 67 ILE A O 1
ATOM 543 N N . LYS A 1 68 ? -7.049 1.654 -8.684 1.00 92.81 68 LYS A N 1
ATOM 544 C CA . LYS A 1 68 ? -6.862 3.057 -8.321 1.00 92.81 68 LYS A CA 1
ATOM 545 C C . LYS A 1 68 ? -5.382 3.354 -8.170 1.00 92.81 68 LYS A C 1
ATOM 547 O O . LYS A 1 68 ? -4.719 2.822 -7.284 1.00 92.81 68 LYS A O 1
ATOM 552 N N . VAL A 1 69 ? -4.865 4.210 -9.047 1.00 93.44 69 VAL A N 1
ATOM 553 C CA . VAL A 1 69 ? -3.462 4.635 -9.033 1.00 93.44 69 VAL A CA 1
ATOM 554 C C . VAL A 1 69 ? -3.384 6.037 -8.452 1.00 93.44 69 VAL A C 1
ATOM 556 O O . VAL A 1 69 ? -3.976 6.970 -8.990 1.00 93.44 69 VAL A O 1
ATOM 559 N N . TYR A 1 70 ? -2.610 6.199 -7.379 1.00 93.81 70 TYR A N 1
ATOM 560 C CA . TYR A 1 70 ? -2.540 7.451 -6.622 1.00 93.81 70 TYR A CA 1
ATOM 561 C C . TYR A 1 70 ? -2.274 8.680 -7.494 1.00 93.81 70 TYR A C 1
ATOM 563 O O . TYR A 1 70 ? -2.980 9.680 -7.390 1.00 93.81 70 TYR A O 1
ATOM 571 N N . SER A 1 71 ? -1.305 8.601 -8.407 1.00 91.56 71 SER A N 1
ATOM 572 C CA . SER A 1 71 ? -0.960 9.717 -9.291 1.00 91.56 71 SER A CA 1
ATOM 573 C C . SER A 1 71 ? -2.018 10.033 -10.351 1.00 91.56 71 SER A C 1
ATOM 575 O O . SER A 1 71 ? -1.973 11.113 -10.924 1.00 91.56 71 SER A O 1
ATOM 577 N N . PHE A 1 72 ? -2.955 9.125 -10.637 1.00 91.69 72 PHE A N 1
ATOM 578 C CA . PHE A 1 72 ? -4.028 9.355 -11.614 1.00 91.69 72 PHE A CA 1
ATOM 579 C C . PHE A 1 72 ? -5.311 9.881 -10.962 1.00 91.69 72 PHE A C 1
ATOM 581 O O . PHE A 1 72 ? -6.113 10.523 -11.633 1.00 91.69 72 PHE A O 1
ATOM 588 N N . GLU A 1 73 ? -5.493 9.627 -9.665 1.00 90.19 73 GLU A N 1
ATOM 589 C CA . GLU A 1 73 ? -6.724 9.930 -8.921 1.00 90.19 73 GLU A CA 1
ATOM 590 C C . GLU A 1 73 ? -6.612 11.192 -8.046 1.00 90.19 73 GLU A C 1
ATOM 592 O O . GLU A 1 73 ? -7.608 11.653 -7.491 1.00 90.19 73 GLU A O 1
ATOM 597 N N . THR A 1 74 ? -5.409 11.748 -7.888 1.00 89.62 74 THR A N 1
ATOM 598 C CA . THR A 1 74 ? -5.143 12.897 -7.007 1.00 89.62 74 THR A CA 1
ATOM 599 C C . THR A 1 74 ? -4.742 14.149 -7.781 1.00 89.62 74 THR A C 1
ATOM 601 O O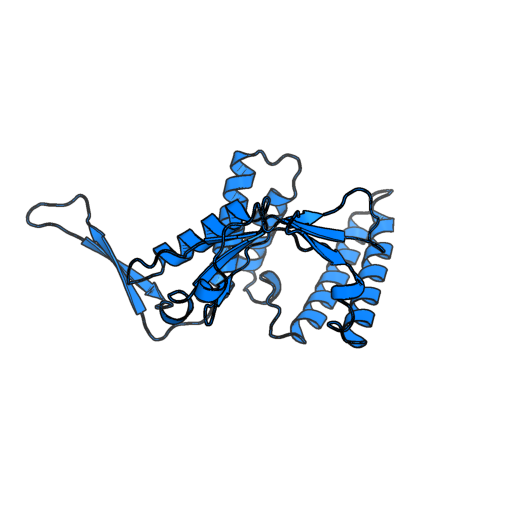 . THR A 1 74 ? -4.382 14.081 -8.957 1.00 89.62 74 THR A O 1
ATOM 604 N N . ASP A 1 75 ? -4.832 15.314 -7.134 1.00 89.62 75 ASP A N 1
ATOM 605 C CA . ASP A 1 75 ? -4.444 16.590 -7.735 1.00 89.62 75 ASP A CA 1
ATOM 606 C C . ASP A 1 75 ? -2.921 16.732 -7.922 1.00 89.62 75 ASP A C 1
ATOM 608 O O . ASP A 1 75 ? -2.118 15.971 -7.384 1.00 89.62 75 ASP A O 1
ATOM 612 N N . VAL A 1 76 ? -2.512 17.754 -8.676 1.00 88.56 76 VAL A N 1
ATOM 613 C CA . VAL A 1 76 ? -1.106 18.001 -9.038 1.00 88.56 76 VAL A CA 1
ATOM 614 C C . VAL A 1 76 ? -0.191 18.176 -7.814 1.00 88.56 76 VAL A C 1
ATOM 616 O O . VAL A 1 76 ? 0.982 17.804 -7.867 1.00 88.56 76 VAL A O 1
ATOM 619 N N . GLN A 1 77 ? -0.689 18.731 -6.704 1.00 88.25 77 GLN A N 1
ATOM 620 C CA . GLN A 1 77 ? 0.121 18.907 -5.496 1.00 88.25 77 GLN A CA 1
ATOM 621 C C . GLN A 1 77 ? 0.375 17.559 -4.815 1.00 88.25 77 GLN A C 1
ATOM 623 O O . GLN A 1 77 ? 1.521 17.251 -4.478 1.00 88.25 77 GLN A O 1
ATOM 628 N N . ALA A 1 78 ? -0.666 16.736 -4.681 1.00 89.75 78 ALA A N 1
ATOM 629 C CA . ALA A 1 78 ? -0.558 15.380 -4.145 1.00 89.75 78 ALA A CA 1
ATOM 630 C C . ALA A 1 78 ? 0.319 14.474 -5.030 1.00 89.75 78 A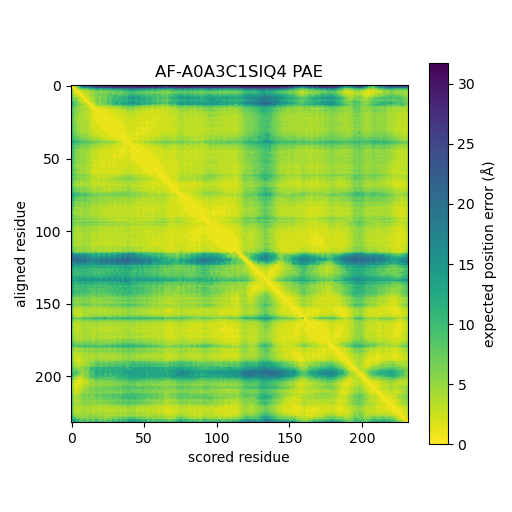LA A C 1
ATOM 632 O O . ALA A 1 78 ? 1.136 13.704 -4.519 1.00 89.75 78 ALA A O 1
ATOM 633 N N . GLN A 1 79 ? 0.231 14.619 -6.355 1.00 91.31 79 GLN A N 1
ATOM 634 C CA . GLN A 1 79 ? 1.108 13.927 -7.305 1.00 91.31 79 GLN A CA 1
ATOM 635 C C . GLN A 1 79 ? 2.585 14.277 -7.076 1.00 91.31 79 GLN A C 1
ATOM 637 O O . GLN A 1 79 ? 3.424 13.382 -6.974 1.00 91.31 79 GLN A O 1
ATOM 642 N N . ALA A 1 80 ? 2.910 15.568 -6.935 1.00 91.81 80 ALA A N 1
ATOM 643 C CA . ALA A 1 80 ? 4.280 16.013 -6.685 1.00 91.81 80 ALA A CA 1
ATOM 644 C C . ALA A 1 80 ? 4.830 15.494 -5.343 1.00 91.81 80 ALA A C 1
ATOM 646 O O . ALA A 1 80 ? 6.011 15.144 -5.243 1.00 91.81 80 ALA A O 1
ATOM 647 N N . GLU A 1 81 ? 3.983 15.416 -4.313 1.00 93.12 81 GLU A N 1
ATOM 648 C CA . GLU A 1 81 ? 4.339 14.793 -3.037 1.00 93.12 81 GLU A CA 1
ATOM 649 C C . GLU A 1 81 ? 4.655 13.303 -3.217 1.00 93.12 81 GLU A C 1
ATOM 651 O O . GLU A 1 81 ? 5.720 12.850 -2.786 1.00 93.12 81 GLU A O 1
ATOM 656 N N . ALA A 1 82 ? 3.792 12.564 -3.920 1.00 94.31 82 ALA A N 1
ATOM 657 C CA . ALA A 1 82 ? 3.985 11.139 -4.177 1.00 94.31 82 ALA A CA 1
ATOM 658 C C . ALA A 1 82 ? 5.288 10.881 -4.943 1.00 94.31 82 ALA A C 1
ATOM 660 O O . ALA A 1 82 ? 6.080 10.030 -4.538 1.00 94.31 82 ALA A O 1
ATOM 661 N N . SER A 1 83 ? 5.577 11.661 -5.989 1.00 94.31 83 SER A N 1
ATOM 662 C CA . SER A 1 83 ? 6.826 11.539 -6.750 1.00 94.31 83 SER A CA 1
ATOM 663 C C . SER A 1 83 ? 8.065 11.717 -5.870 1.00 94.31 83 SER A C 1
ATOM 665 O O . SER A 1 83 ? 9.028 10.966 -6.014 1.00 94.31 83 SER A O 1
ATOM 667 N N . ARG A 1 84 ? 8.049 12.659 -4.917 1.00 95.44 84 ARG A N 1
ATOM 668 C CA . ARG A 1 84 ? 9.170 12.860 -3.982 1.00 95.44 84 ARG A CA 1
ATOM 669 C C . ARG A 1 84 ? 9.345 11.695 -3.011 1.00 95.44 84 ARG A C 1
ATOM 671 O O . ARG A 1 84 ? 10.482 11.328 -2.719 1.00 95.44 84 ARG A O 1
ATOM 678 N N . VAL A 1 85 ? 8.244 11.129 -2.519 1.00 96.81 85 VAL A N 1
ATOM 679 C CA . VAL A 1 85 ? 8.265 9.948 -1.642 1.00 96.81 85 VAL A CA 1
ATOM 680 C C . VAL A 1 85 ? 8.823 8.741 -2.398 1.00 96.81 85 VAL A C 1
ATOM 682 O O . VAL A 1 85 ? 9.767 8.108 -1.932 1.00 96.81 85 VAL A O 1
ATOM 685 N N . ILE A 1 86 ? 8.311 8.463 -3.599 1.00 96.00 86 ILE A N 1
ATOM 686 C CA . ILE A 1 86 ? 8.763 7.333 -4.420 1.00 96.00 86 ILE A CA 1
ATOM 687 C C . ILE A 1 86 ? 10.223 7.496 -4.855 1.00 96.00 86 ILE A C 1
ATOM 689 O O . ILE A 1 86 ? 10.962 6.515 -4.844 1.00 96.00 86 ILE A O 1
ATOM 693 N N . ALA A 1 87 ? 10.670 8.714 -5.177 1.00 96.69 87 ALA A N 1
ATOM 694 C CA . ALA A 1 87 ? 12.074 8.974 -5.496 1.00 96.69 87 ALA A CA 1
ATOM 695 C C . ALA A 1 87 ? 13.003 8.576 -4.340 1.00 96.69 87 ALA A C 1
ATOM 697 O O . ALA A 1 87 ? 14.021 7.933 -4.571 1.00 96.69 87 ALA A O 1
ATOM 698 N N . LYS A 1 88 ? 12.624 8.888 -3.095 1.00 97.75 88 LYS A N 1
ATOM 699 C CA . LYS A 1 88 ? 13.373 8.476 -1.900 1.00 97.75 88 LYS A CA 1
ATOM 700 C C . LYS A 1 88 ? 13.335 6.968 -1.667 1.00 97.75 88 LYS A C 1
ATOM 702 O O . LYS A 1 88 ? 14.347 6.384 -1.321 1.00 97.75 88 LYS A O 1
ATOM 707 N N . LEU A 1 89 ? 12.203 6.314 -1.913 1.00 96.44 89 LEU A N 1
ATOM 708 C CA . LEU A 1 89 ? 12.103 4.854 -1.781 1.00 96.44 89 LEU A CA 1
ATOM 709 C C . LEU A 1 89 ? 12.893 4.080 -2.848 1.00 96.44 89 LEU A C 1
ATOM 711 O O . LEU A 1 89 ? 13.169 2.899 -2.654 1.00 96.44 89 LEU A O 1
ATOM 715 N N . ARG A 1 90 ? 13.240 4.726 -3.969 1.00 96.06 90 ARG A N 1
ATOM 716 C CA . ARG A 1 90 ? 13.999 4.130 -5.079 1.00 96.06 90 ARG A CA 1
ATOM 717 C C . ARG A 1 90 ? 15.477 4.527 -5.111 1.00 96.06 90 ARG A C 1
ATOM 719 O O . ARG A 1 90 ? 16.227 3.921 -5.867 1.00 96.06 90 ARG A O 1
ATOM 726 N N . ASP A 1 91 ? 15.892 5.538 -4.349 1.00 97.38 91 ASP A N 1
ATOM 727 C CA . ASP A 1 91 ? 17.287 5.980 -4.301 1.00 97.38 91 ASP A CA 1
ATOM 728 C C . ASP A 1 91 ? 18.116 5.004 -3.457 1.00 97.38 91 ASP A C 1
ATOM 730 O O . ASP A 1 91 ? 17.880 4.841 -2.262 1.00 97.38 91 ASP A O 1
ATOM 734 N N . GLU A 1 92 ? 19.129 4.382 -4.062 1.00 96.69 92 GLU A N 1
ATOM 735 C CA . GLU A 1 92 ? 20.046 3.458 -3.378 1.00 96.69 92 GLU A CA 1
ATOM 736 C C . GLU A 1 92 ? 20.812 4.115 -2.217 1.00 96.69 92 GLU A C 1
ATOM 738 O O . GLU A 1 92 ? 21.352 3.428 -1.350 1.00 96.69 92 GLU A O 1
ATOM 743 N N . ARG A 1 93 ? 20.872 5.452 -2.191 1.00 97.62 93 ARG A N 1
ATOM 744 C CA . ARG A 1 93 ? 21.532 6.233 -1.137 1.00 97.62 93 ARG A CA 1
ATOM 745 C C . ARG A 1 93 ? 20.618 6.528 0.048 1.00 97.62 93 ARG A C 1
ATOM 747 O O . ARG A 1 93 ? 21.100 7.076 1.038 1.00 97.62 93 ARG A O 1
ATOM 754 N N . THR A 1 94 ? 19.322 6.231 -0.044 1.00 96.88 94 THR A N 1
ATOM 755 C CA . THR A 1 94 ? 18.394 6.436 1.067 1.00 96.88 94 THR A CA 1
ATOM 756 C C . THR A 1 94 ? 18.697 5.442 2.180 1.00 96.88 94 THR A C 1
ATOM 758 O O . THR A 1 94 ? 18.665 4.227 1.989 1.00 96.88 94 THR A O 1
ATOM 761 N N . ASP A 1 95 ? 19.024 5.974 3.358 1.00 97.00 95 ASP A N 1
ATOM 762 C CA . ASP A 1 95 ? 19.351 5.149 4.512 1.00 97.00 95 ASP A CA 1
ATOM 763 C C . ASP A 1 95 ? 18.114 4.440 5.082 1.00 97.00 95 ASP A C 1
ATOM 765 O O . ASP A 1 95 ? 16.969 4.718 4.723 1.00 97.00 95 ASP A O 1
ATOM 769 N N . HIS A 1 96 ? 18.345 3.507 6.005 1.00 95.50 96 HIS A N 1
ATOM 770 C CA . HIS A 1 96 ? 17.272 2.710 6.584 1.00 95.50 96 HIS A CA 1
ATOM 771 C C . HIS A 1 96 ? 16.213 3.548 7.322 1.00 95.50 96 HIS A C 1
ATOM 773 O O . HIS A 1 96 ? 15.027 3.252 7.210 1.00 95.50 96 HIS A O 1
ATOM 779 N N . GLN A 1 97 ? 16.599 4.584 8.071 1.00 96.62 97 GLN A N 1
ATOM 780 C CA . GLN A 1 97 ? 15.645 5.396 8.831 1.00 96.62 97 GLN A CA 1
ATOM 781 C C . GLN A 1 97 ? 14.798 6.266 7.900 1.00 96.62 97 GLN A C 1
ATOM 783 O O . GLN A 1 97 ? 13.576 6.319 8.060 1.00 96.62 97 GLN A O 1
ATOM 788 N N . GLU A 1 98 ? 15.424 6.890 6.898 1.00 97.00 98 GLU A N 1
ATOM 789 C CA . GLU A 1 98 ? 14.703 7.603 5.843 1.00 97.00 98 GLU A CA 1
ATOM 790 C C . GLU A 1 98 ? 13.767 6.652 5.085 1.00 97.00 98 GLU A C 1
ATOM 792 O O . GLU A 1 98 ? 12.601 6.986 4.876 1.00 97.00 98 GLU A O 1
ATOM 797 N N . PHE A 1 99 ? 14.226 5.450 4.723 1.00 96.19 99 PHE A N 1
ATOM 798 C CA . PHE A 1 99 ? 13.409 4.457 4.021 1.00 96.19 99 PHE A CA 1
ATOM 799 C C . PHE A 1 99 ? 12.149 4.089 4.813 1.00 96.19 99 PHE A C 1
ATOM 801 O O . PHE A 1 99 ? 11.048 4.069 4.259 1.00 96.19 99 PHE A O 1
ATOM 808 N N . MET A 1 100 ? 12.288 3.841 6.120 1.00 95.56 100 MET A N 1
ATOM 809 C CA . MET A 1 100 ? 11.159 3.537 7.006 1.00 95.56 100 MET A CA 1
ATOM 810 C C . MET A 1 100 ? 10.170 4.706 7.077 1.00 95.56 100 MET A C 1
ATOM 812 O O . MET A 1 100 ? 8.963 4.499 6.948 1.00 95.56 100 MET A O 1
ATOM 816 N N . TYR A 1 101 ? 10.676 5.934 7.213 1.00 96.88 101 TYR A N 1
ATOM 817 C CA . TYR A 1 101 ? 9.859 7.148 7.230 1.00 96.88 101 TYR A CA 1
ATOM 818 C C . TYR A 1 101 ? 9.075 7.347 5.924 1.00 96.88 101 TYR A C 1
ATOM 820 O O . TYR A 1 101 ? 7.864 7.573 5.950 1.00 96.88 101 TYR A O 1
ATOM 828 N N . TYR A 1 102 ? 9.736 7.237 4.769 1.00 97.56 102 TYR A N 1
ATOM 829 C CA . TYR A 1 102 ? 9.066 7.396 3.476 1.00 97.56 102 TYR A CA 1
ATOM 830 C C . TYR A 1 102 ? 8.119 6.232 3.165 1.00 97.56 102 TYR A C 1
ATOM 832 O O . TYR A 1 102 ? 7.099 6.450 2.513 1.00 97.56 102 TYR A O 1
ATOM 840 N N . SER A 1 103 ? 8.392 5.029 3.684 1.00 96.31 103 SER A N 1
ATOM 841 C CA . SER A 1 103 ? 7.473 3.890 3.584 1.00 96.31 103 SER A CA 1
ATOM 842 C C . SER A 1 103 ? 6.186 4.174 4.350 1.00 96.31 103 SER A C 1
ATOM 844 O O . SER A 1 103 ? 5.102 4.028 3.794 1.00 96.31 103 SER A O 1
ATOM 846 N N . GLN A 1 104 ? 6.297 4.657 5.592 1.00 96.94 104 GLN A N 1
ATOM 847 C CA . GLN A 1 104 ? 5.141 5.087 6.377 1.00 96.94 104 GLN A CA 1
ATOM 848 C C . GLN A 1 104 ? 4.313 6.129 5.619 1.00 96.94 104 GLN A C 1
ATOM 850 O O . GLN A 1 104 ? 3.118 5.927 5.415 1.00 96.94 104 GLN A O 1
ATOM 855 N N . ARG A 1 105 ? 4.956 7.184 5.103 1.00 96.81 105 ARG A N 1
ATOM 856 C CA . ARG A 1 105 ? 4.260 8.220 4.326 1.00 96.81 105 ARG A CA 1
ATOM 857 C C . ARG A 1 105 ? 3.547 7.672 3.096 1.00 96.81 105 ARG A C 1
ATOM 859 O O . ARG A 1 105 ? 2.416 8.067 2.839 1.00 96.81 105 ARG A O 1
ATOM 866 N N . ALA A 1 106 ? 4.177 6.769 2.346 1.00 96.88 106 ALA A N 1
ATOM 867 C CA . ALA A 1 106 ? 3.553 6.171 1.169 1.00 96.88 106 ALA A CA 1
ATOM 868 C C . ALA A 1 106 ? 2.255 5.429 1.532 1.00 96.88 106 ALA A C 1
ATOM 870 O O . ALA A 1 106 ? 1.235 5.612 0.869 1.00 96.88 106 ALA A O 1
ATOM 871 N N . TYR A 1 107 ? 2.260 4.644 2.613 1.00 97.00 107 TYR A N 1
ATOM 872 C CA . TYR A 1 107 ? 1.071 3.908 3.048 1.00 97.00 107 TYR A CA 1
ATOM 873 C C . TYR A 1 107 ? -0.000 4.794 3.686 1.00 97.00 107 TYR A C 1
ATOM 875 O O . TYR A 1 107 ? -1.179 4.549 3.449 1.00 97.00 107 TYR A O 1
ATOM 883 N N . GLU A 1 108 ? 0.369 5.858 4.403 1.00 95.56 108 GLU A N 1
ATOM 884 C CA . GLU A 1 108 ? -0.588 6.878 4.864 1.00 95.56 108 GLU A CA 1
ATOM 885 C C . GLU A 1 108 ? -1.286 7.562 3.674 1.00 95.56 108 GLU A C 1
ATOM 887 O O . GLU A 1 108 ? -2.500 7.771 3.683 1.00 95.56 108 GLU A O 1
ATOM 892 N N . MET A 1 109 ? -0.539 7.876 2.606 1.00 95.06 109 MET A N 1
ATOM 893 C CA . MET A 1 109 ? -1.103 8.436 1.373 1.00 95.06 109 MET A CA 1
ATOM 894 C C . MET A 1 109 ? -2.074 7.450 0.705 1.00 95.06 109 MET A C 1
ATOM 896 O O . MET A 1 109 ? -3.190 7.837 0.351 1.00 95.06 109 MET A O 1
ATOM 900 N N . LEU A 1 110 ? -1.696 6.173 0.585 1.00 95.44 110 LEU A N 1
ATOM 901 C CA . LEU A 1 110 ? -2.568 5.127 0.037 1.00 95.44 110 LEU A CA 1
ATOM 902 C C . LEU A 1 110 ? -3.823 4.905 0.892 1.00 95.44 110 LEU A C 1
ATOM 904 O O . LEU A 1 110 ? -4.917 4.786 0.343 1.00 95.44 110 LEU A O 1
ATOM 908 N N . PHE A 1 111 ? -3.695 4.913 2.222 1.00 95.12 111 PHE A N 1
ATOM 909 C CA . PHE A 1 111 ? -4.829 4.806 3.141 1.00 95.12 111 PHE A CA 1
ATOM 910 C C . PHE A 1 111 ? -5.821 5.952 2.930 1.00 95.12 111 PHE A C 1
ATOM 912 O O . PHE A 1 111 ? -7.026 5.724 2.783 1.00 95.12 111 PHE A O 1
ATOM 919 N N . ARG A 1 112 ? -5.319 7.189 2.834 1.00 92.06 112 ARG A N 1
ATOM 920 C CA . ARG A 1 112 ? -6.169 8.356 2.572 1.00 92.06 112 ARG A CA 1
ATOM 921 C C . ARG A 1 112 ? -6.911 8.233 1.251 1.00 92.06 112 ARG A C 1
ATOM 923 O O . ARG A 1 112 ? -8.107 8.526 1.219 1.00 92.06 112 ARG A O 1
ATOM 930 N N . MET A 1 113 ? -6.234 7.747 0.208 1.00 92.19 113 MET A N 1
ATOM 931 C CA . MET A 1 113 ? -6.857 7.491 -1.088 1.00 92.19 113 MET A CA 1
ATOM 932 C C . MET A 1 113 ? -7.975 6.451 -0.992 1.00 92.19 113 MET A C 1
ATOM 934 O O . MET A 1 113 ? -9.053 6.672 -1.537 1.00 92.19 113 MET A O 1
ATOM 938 N N . ALA A 1 114 ? -7.739 5.349 -0.279 1.00 91.75 114 ALA A N 1
ATOM 939 C CA . ALA A 1 114 ? -8.692 4.249 -0.169 1.00 91.75 114 ALA A CA 1
ATOM 940 C C . ALA A 1 114 ? -9.938 4.604 0.663 1.00 91.75 114 ALA A C 1
ATOM 942 O O . ALA A 1 114 ? -11.050 4.213 0.308 1.00 91.75 114 ALA A O 1
ATOM 943 N N . TYR A 1 115 ? -9.780 5.356 1.758 1.00 90.38 115 TYR A N 1
ATOM 944 C CA . TYR A 1 115 ? -10.862 5.529 2.736 1.00 90.38 115 TYR A CA 1
ATOM 945 C C . TYR A 1 115 ? -11.393 6.957 2.864 1.00 90.38 115 TYR A C 1
ATOM 947 O O . TYR A 1 115 ? -12.580 7.129 3.160 1.00 90.38 115 TYR A O 1
ATOM 955 N N . THR A 1 116 ? -10.557 7.972 2.624 1.00 83.62 116 THR A N 1
ATOM 956 C CA . THR A 1 116 ? -10.842 9.367 3.020 1.00 83.62 116 THR A CA 1
ATOM 957 C C . THR A 1 116 ? -10.926 10.371 1.869 1.00 83.62 116 THR A C 1
ATOM 959 O O . THR A 1 116 ? -11.310 11.512 2.110 1.00 83.62 116 THR A O 1
ATOM 962 N N . ASN A 1 117 ? -10.593 9.979 0.633 1.00 76.50 117 ASN A N 1
ATOM 963 C CA . ASN A 1 117 ? -10.630 10.888 -0.521 1.00 76.50 117 ASN A CA 1
ATOM 964 C C . ASN A 1 117 ? -12.046 11.373 -0.862 1.00 76.50 117 ASN A C 1
ATOM 966 O O . ASN A 1 117 ? -12.209 12.455 -1.423 1.00 76.50 117 ASN A O 1
ATOM 970 N N . GLU A 1 118 ? -13.075 10.600 -0.515 1.00 72.50 118 GLU A N 1
ATOM 971 C CA . GLU A 1 118 ? -14.459 11.013 -0.715 1.00 72.50 118 GLU A CA 1
ATOM 972 C C . GLU A 1 118 ? -14.975 11.823 0.482 1.00 72.50 118 GLU A C 1
ATOM 974 O O . GLU A 1 118 ? -14.830 11.392 1.632 1.00 72.50 118 GLU A O 1
ATOM 979 N N . PRO A 1 119 ? -15.627 12.977 0.246 1.00 68.81 119 PRO A N 1
ATOM 980 C CA . PRO A 1 119 ? -16.194 13.773 1.321 1.00 68.81 119 PRO A CA 1
ATOM 981 C C . PRO A 1 119 ? -17.289 12.985 2.046 1.00 68.81 119 PRO A C 1
ATOM 983 O O . PRO A 1 119 ? -18.350 12.694 1.494 1.00 68.81 119 PRO A O 1
ATOM 986 N N . THR A 1 120 ? -17.056 12.677 3.320 1.00 68.81 120 THR A N 1
ATOM 987 C CA . THR A 1 120 ? -18.068 12.057 4.171 1.00 68.81 120 THR A CA 1
ATOM 988 C C . THR A 1 120 ? -19.004 13.126 4.736 1.00 68.81 120 THR A C 1
ATOM 990 O O . THR A 1 120 ? -18.586 14.135 5.310 1.00 68.81 120 THR A O 1
ATOM 993 N N . VAL A 1 121 ? -20.316 12.916 4.576 1.00 68.94 121 VAL A N 1
ATOM 994 C CA . VAL A 1 121 ? -21.338 13.793 5.182 1.00 68.94 121 VAL A CA 1
ATOM 995 C C . VAL A 1 121 ? -21.305 13.664 6.709 1.00 68.94 121 VAL A C 1
ATOM 997 O O . VAL A 1 121 ? -21.515 14.638 7.435 1.00 68.94 121 VAL A O 1
ATOM 1000 N N . LYS A 1 122 ? -21.012 12.455 7.200 1.00 77.75 122 LYS A N 1
ATOM 1001 C CA . LYS A 1 122 ? -20.932 12.126 8.620 1.00 77.75 122 LYS A CA 1
ATOM 1002 C C . LYS A 1 122 ? -19.510 12.360 9.134 1.00 77.75 122 LYS A C 1
ATOM 1004 O O . LYS A 1 122 ? -18.534 11.958 8.506 1.00 77.75 122 LYS A O 1
ATOM 1009 N N . LYS A 1 123 ? -19.403 13.038 10.276 1.00 79.94 123 LYS A N 1
ATOM 1010 C CA . LYS A 1 123 ? -18.127 13.370 10.921 1.00 79.94 123 LYS A CA 1
ATOM 1011 C C . LYS A 1 123 ? -18.022 12.653 12.259 1.00 79.94 123 LYS A C 1
ATOM 1013 O O . LYS A 1 123 ? -18.950 12.733 13.066 1.00 79.94 123 LYS A O 1
ATOM 1018 N N . GLY A 1 124 ? -16.889 12.000 12.480 1.00 80.31 124 GLY A N 1
ATOM 1019 C CA . GLY A 1 124 ? -16.481 11.460 13.770 1.00 80.31 124 GLY A CA 1
ATOM 1020 C C . GLY A 1 124 ? -15.740 12.506 14.603 1.00 80.31 124 GLY A C 1
ATOM 1021 O O . GLY A 1 124 ? -15.468 13.624 14.146 1.00 80.31 124 GLY A O 1
ATOM 1022 N N . HIS A 1 125 ? -15.407 12.139 15.839 1.00 84.94 125 HIS A N 1
ATOM 1023 C CA . HIS A 1 125 ? -14.575 12.957 16.716 1.00 84.94 125 HIS A CA 1
ATOM 1024 C C . HIS A 1 125 ? -13.537 12.086 17.418 1.00 84.94 125 HIS A C 1
ATOM 1026 O O . HIS A 1 125 ? -13.894 11.077 18.018 1.00 84.94 125 HIS A O 1
ATOM 1032 N N . ILE A 1 126 ? -12.281 12.528 17.403 1.00 82.81 126 ILE A N 1
ATOM 1033 C CA . ILE A 1 126 ? -11.239 12.007 18.288 1.00 82.81 126 ILE A CA 1
ATOM 1034 C C . ILE A 1 126 ? -11.214 12.896 19.528 1.00 82.81 126 ILE A C 1
ATOM 1036 O O . ILE A 1 126 ? -11.120 14.123 19.413 1.00 82.81 126 ILE A O 1
ATOM 1040 N N . ILE A 1 127 ? -11.314 12.285 20.709 1.00 87.06 127 ILE A N 1
ATOM 1041 C CA . ILE A 1 127 ? -11.291 12.979 21.998 1.00 87.06 127 ILE A CA 1
ATOM 1042 C C . ILE A 1 127 ? -10.061 12.517 22.774 1.00 87.06 127 ILE A C 1
ATOM 1044 O O . ILE A 1 127 ? -9.982 11.369 23.201 1.00 87.06 127 ILE A O 1
ATOM 1048 N N . VAL A 1 128 ? -9.112 13.427 22.993 1.00 88.81 128 VAL A N 1
ATOM 1049 C CA . VAL A 1 128 ? -7.851 13.132 23.684 1.00 88.81 128 VAL A CA 1
ATOM 1050 C C . VAL A 1 128 ? -7.790 13.879 25.006 1.00 88.81 128 VAL A C 1
ATOM 1052 O O . VAL A 1 128 ? -8.002 15.091 25.069 1.00 88.81 128 VAL A O 1
ATOM 1055 N N . LYS A 1 129 ? -7.470 13.160 26.084 1.00 93.50 129 LYS A N 1
ATOM 1056 C CA . LYS A 1 129 ? -7.235 13.749 27.405 1.00 93.50 129 LYS A CA 1
ATOM 1057 C C . LYS A 1 129 ? -5.973 14.614 27.358 1.00 93.50 129 LYS A C 1
ATOM 1059 O O . LYS A 1 129 ? -4.889 14.109 27.082 1.00 93.50 129 LYS A O 1
ATOM 1064 N N . THR A 1 130 ? -6.098 15.910 27.637 1.00 95.31 130 THR A N 1
ATOM 1065 C CA . THR A 1 130 ? -4.941 16.822 27.626 1.00 95.31 130 THR A CA 1
ATOM 1066 C C . THR A 1 130 ? -4.210 16.829 28.974 1.00 95.31 130 THR A C 1
ATOM 1068 O O . THR A 1 130 ? -4.798 16.455 29.993 1.00 95.31 130 THR A O 1
ATOM 1071 N N . PRO A 1 131 ? -2.963 17.327 29.036 1.00 95.94 131 PRO A N 1
ATOM 1072 C CA . PRO A 1 131 ? -2.272 17.553 30.307 1.00 95.94 131 PRO A CA 1
ATOM 1073 C C . PRO A 1 131 ? -2.908 18.636 31.200 1.00 95.94 131 PRO A C 1
ATOM 1075 O O . PRO A 1 131 ? -2.515 18.772 32.355 1.00 95.94 131 PRO A O 1
ATOM 1078 N N . VAL A 1 132 ? -3.862 19.432 30.694 1.00 95.25 132 VAL A N 1
ATOM 1079 C CA . VAL A 1 132 ? -4.494 20.521 31.454 1.00 95.25 132 VAL A CA 1
ATOM 1080 C C . VAL A 1 132 ? -5.613 19.962 32.332 1.00 95.25 132 VAL A C 1
ATOM 1082 O O . VAL A 1 132 ? -6.639 19.499 31.829 1.00 95.25 132 VAL A O 1
ATOM 1085 N N . THR A 1 133 ? -5.415 20.024 33.651 1.00 96.81 133 THR A N 1
ATOM 1086 C CA . THR A 1 133 ? -6.330 19.440 34.648 1.00 96.81 133 THR A CA 1
ATOM 1087 C C . THR A 1 133 ? -6.968 20.453 35.601 1.00 96.81 133 THR A C 1
ATOM 1089 O O . THR A 1 133 ? -7.781 20.061 36.435 1.00 96.81 133 THR A O 1
ATOM 1092 N N . PHE A 1 134 ? -6.610 21.738 35.506 1.00 91.88 134 PHE A N 1
ATOM 1093 C CA . PHE A 1 134 ? -7.141 22.809 36.353 1.00 91.88 134 PHE A CA 1
ATOM 1094 C C . PHE A 1 134 ? -7.859 23.868 35.497 1.00 91.88 134 PHE A C 1
ATOM 1096 O O . PHE A 1 134 ? -7.276 24.320 34.511 1.00 91.88 134 PHE A O 1
ATOM 1103 N N . PRO A 1 135 ? -9.088 24.300 35.850 1.00 93.62 135 PRO A N 1
ATOM 1104 C CA . PRO A 1 135 ? -9.884 23.907 37.024 1.00 93.62 135 PRO A CA 1
ATOM 1105 C C . PRO A 1 135 ? -10.573 22.535 36.893 1.00 93.62 135 PRO A C 1
ATOM 1107 O O . PRO A 1 135 ? -11.054 21.995 37.884 1.00 93.62 135 PRO A O 1
ATOM 1110 N N . VAL A 1 136 ? -10.618 21.968 35.686 1.00 95.12 136 VAL A N 1
ATOM 1111 C CA . VAL A 1 136 ? -11.153 20.634 35.385 1.00 95.12 136 VAL A CA 1
ATOM 1112 C C . VAL A 1 136 ? -10.324 20.001 34.266 1.00 95.12 136 VAL A C 1
ATOM 1114 O O . VAL A 1 136 ? -9.589 20.693 33.563 1.00 95.12 136 VAL A O 1
ATOM 1117 N N . GLN A 1 137 ? -10.416 18.679 34.112 1.00 97.44 137 GLN A N 1
ATOM 1118 C CA . GLN A 1 137 ? -9.794 17.955 33.008 1.00 97.44 137 GLN A CA 1
ATOM 1119 C C . GLN A 1 137 ? -10.293 18.470 31.653 1.00 97.44 137 GLN A C 1
ATOM 1121 O O . GLN A 1 137 ? -11.466 18.303 31.319 1.00 97.44 137 GLN A O 1
ATOM 1126 N N . ASN A 1 138 ? -9.376 18.998 30.844 1.00 96.62 138 ASN A N 1
ATOM 1127 C CA . ASN A 1 138 ? -9.670 19.418 29.478 1.00 96.62 138 ASN A CA 1
ATOM 1128 C C . ASN A 1 138 ? -9.379 18.300 28.471 1.00 96.62 138 ASN A C 1
ATOM 1130 O O . ASN A 1 138 ? -8.458 17.494 28.654 1.00 96.62 138 ASN A O 1
ATOM 1134 N N . TYR A 1 139 ? -10.126 18.300 27.369 1.00 95.81 139 TYR A N 1
ATOM 1135 C CA . TYR A 1 139 ? -9.963 17.367 26.257 1.00 95.81 139 TYR A CA 1
ATOM 1136 C C . TYR A 1 139 ? -9.748 18.131 24.950 1.00 95.81 139 TYR A C 1
ATOM 1138 O O . TYR A 1 139 ? -10.392 19.153 24.713 1.00 95.81 139 TYR A O 1
ATOM 1146 N N . ALA A 1 140 ? -8.849 17.628 24.108 1.00 93.00 140 ALA A N 1
ATOM 1147 C CA . ALA A 1 140 ? -8.710 18.072 22.732 1.00 93.00 140 ALA A CA 1
ATOM 1148 C C . ALA A 1 140 ? -9.707 17.282 21.883 1.00 93.00 140 ALA A C 1
ATOM 1150 O O . ALA A 1 140 ? -9.769 16.057 21.980 1.00 93.00 140 ALA A O 1
ATOM 1151 N N . VAL A 1 141 ? -10.512 17.991 21.094 1.00 91.38 141 VAL A N 1
ATOM 1152 C CA . VAL A 1 141 ? -11.553 17.393 20.256 1.00 91.38 141 VAL A CA 1
ATOM 1153 C C . VAL A 1 141 ? -11.253 17.729 18.805 1.00 91.38 141 VAL A C 1
ATOM 1155 O O . VAL A 1 141 ? -11.271 18.898 18.417 1.00 91.38 141 VAL A O 1
ATOM 1158 N N . HIS A 1 142 ? -10.998 16.701 18.004 1.00 87.44 142 HIS A N 1
ATOM 1159 C CA . HIS A 1 142 ? -10.666 16.836 16.590 1.00 87.44 142 HIS A CA 1
ATOM 1160 C C . HIS A 1 142 ? -11.756 16.195 15.742 1.00 87.44 142 HIS A C 1
ATOM 1162 O O . HIS A 1 142 ? -12.170 15.069 16.004 1.00 87.44 142 HIS A O 1
ATOM 1168 N N . LYS A 1 143 ? -12.234 16.920 14.729 1.00 87.56 143 LYS A N 1
ATOM 1169 C CA . LYS A 1 143 ? -13.189 16.379 13.759 1.00 87.56 143 LYS A CA 1
ATOM 1170 C C . LYS A 1 143 ? -12.438 15.559 12.727 1.00 87.56 143 LYS A C 1
ATOM 1172 O O . LYS A 1 143 ? -11.498 16.071 12.125 1.00 87.56 143 LYS A O 1
ATOM 1177 N N . ILE A 1 144 ? -12.916 14.347 12.488 1.00 86.38 144 ILE A N 1
ATOM 1178 C CA . ILE A 1 144 ? -12.386 13.454 11.460 1.00 86.38 144 ILE A CA 1
ATOM 1179 C C . ILE A 1 144 ? -13.516 12.968 10.544 1.00 86.38 144 ILE A C 1
ATOM 1181 O O . ILE A 1 144 ? -14.687 13.004 10.945 1.00 86.38 144 ILE A O 1
ATOM 1185 N N . PRO A 1 145 ? -13.205 12.544 9.309 1.00 87.69 145 PRO A N 1
ATOM 1186 C CA . PRO A 1 145 ? -14.149 11.797 8.488 1.00 87.69 145 PRO A CA 1
ATOM 1187 C C . PRO A 1 145 ? -14.648 10.561 9.246 1.00 87.69 145 PRO A C 1
ATOM 1189 O O . PRO A 1 145 ? -13.844 9.833 9.818 1.00 87.69 145 PRO A O 1
ATOM 1192 N N . ASP A 1 146 ? -15.961 10.323 9.262 1.00 89.50 146 ASP A N 1
ATOM 1193 C CA . ASP A 1 146 ? -16.491 9.055 9.773 1.00 89.50 146 ASP A CA 1
ATOM 1194 C C . ASP A 1 146 ? -16.349 7.980 8.689 1.00 89.50 146 ASP A C 1
ATOM 1196 O O . ASP A 1 146 ? -17.059 8.014 7.679 1.00 89.50 146 ASP A O 1
ATOM 1200 N N . ILE A 1 147 ? -15.404 7.061 8.893 1.00 91.19 147 ILE A N 1
ATOM 1201 C CA . ILE A 1 147 ? -15.146 5.921 8.005 1.00 91.19 147 ILE A CA 1
ATOM 1202 C C . ILE A 1 147 ? -15.338 4.575 8.712 1.00 91.19 147 ILE A C 1
ATOM 1204 O O . ILE A 1 147 ? -14.982 3.547 8.147 1.00 91.19 147 ILE A O 1
ATOM 1208 N N . ASP A 1 148 ? -15.940 4.560 9.906 1.00 90.25 148 ASP A N 1
ATOM 1209 C CA . ASP A 1 148 ? -16.088 3.367 10.752 1.00 90.25 148 ASP A CA 1
ATOM 1210 C C . ASP A 1 148 ? -16.705 2.186 9.992 1.00 90.25 148 ASP A C 1
ATOM 1212 O O . ASP A 1 148 ? -16.234 1.054 10.078 1.00 90.25 148 ASP A O 1
ATOM 1216 N N . ALA A 1 149 ? -17.735 2.454 9.184 1.00 89.88 149 ALA A N 1
ATOM 1217 C CA . ALA A 1 149 ? -18.413 1.434 8.385 1.00 89.88 149 ALA A CA 1
ATOM 1218 C C . ALA A 1 149 ? -17.516 0.792 7.310 1.00 89.88 149 ALA A C 1
ATOM 1220 O O . ALA A 1 149 ? -17.827 -0.303 6.857 1.00 89.88 149 ALA A O 1
ATOM 1221 N N . LYS A 1 150 ? -16.430 1.462 6.900 1.00 90.69 150 LYS A N 1
ATOM 1222 C CA . LYS A 1 150 ? -15.461 0.955 5.916 1.00 90.69 150 LYS A CA 1
ATOM 1223 C C . LYS A 1 150 ? -14.320 0.155 6.557 1.00 90.69 150 LYS A C 1
ATOM 1225 O O . LYS A 1 150 ? -13.629 -0.555 5.839 1.00 90.69 150 LYS A O 1
ATOM 1230 N N . ILE A 1 151 ? -14.084 0.306 7.866 1.00 92.88 151 ILE A N 1
ATOM 1231 C CA . ILE A 1 151 ? -12.875 -0.219 8.530 1.00 92.88 151 ILE A CA 1
ATOM 1232 C C . ILE A 1 151 ? -13.161 -1.190 9.685 1.00 92.88 151 ILE A C 1
ATOM 1234 O O . ILE A 1 151 ? -12.353 -2.086 9.927 1.00 92.88 151 ILE A O 1
ATOM 1238 N N . ASN A 1 152 ? -14.309 -1.091 10.367 1.00 92.88 152 ASN A N 1
ATOM 1239 C CA . ASN A 1 152 ? -14.600 -1.854 11.597 1.00 92.88 152 ASN A CA 1
ATOM 1240 C C . ASN A 1 152 ? -14.870 -3.356 11.379 1.00 92.88 152 ASN A C 1
ATOM 1242 O O . ASN A 1 152 ? -15.136 -4.089 12.333 1.00 92.88 152 ASN A O 1
ATOM 1246 N N . ASN A 1 153 ? -14.824 -3.827 10.134 1.00 94.94 153 ASN A N 1
ATOM 1247 C CA . ASN A 1 153 ? -14.978 -5.235 9.776 1.00 94.94 153 ASN A CA 1
ATOM 1248 C C . ASN A 1 153 ? -13.746 -5.795 9.037 1.00 94.94 153 ASN A C 1
ATOM 1250 O O . ASN A 1 153 ? -13.821 -6.852 8.411 1.00 94.94 153 ASN A O 1
ATOM 1254 N N . SER A 1 154 ? -12.610 -5.100 9.124 1.00 96.06 154 SER A N 1
ATOM 1255 C CA . SER A 1 154 ? -11.406 -5.442 8.371 1.00 96.06 154 SER A CA 1
ATOM 1256 C C . SER A 1 154 ? -10.519 -6.505 9.030 1.00 96.06 154 SER A C 1
ATOM 1258 O O . SER A 1 154 ? -10.534 -6.709 10.240 1.00 96.06 154 SER A O 1
ATOM 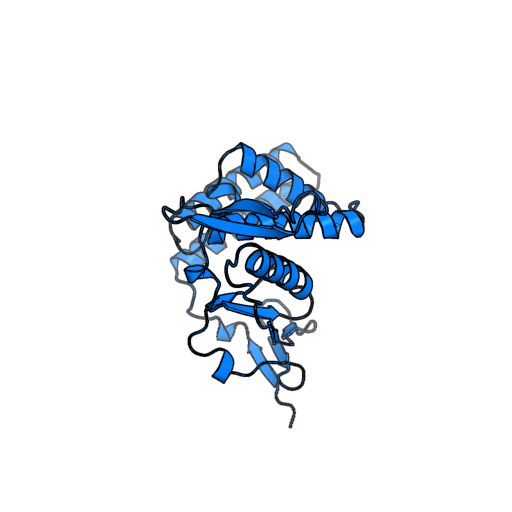1260 N N . VAL A 1 155 ? -9.709 -7.195 8.229 1.00 97.44 155 VAL A N 1
ATOM 1261 C CA . VAL A 1 155 ? -8.608 -8.054 8.695 1.00 97.44 155 VAL A CA 1
ATOM 1262 C C . VAL A 1 155 ? -7.370 -7.735 7.865 1.00 97.44 155 VAL A C 1
ATOM 1264 O O . VAL A 1 155 ? -7.421 -7.768 6.634 1.00 97.44 155 VAL A O 1
ATOM 1267 N N . MET A 1 156 ? -6.239 -7.474 8.523 1.00 97.19 156 MET A N 1
ATOM 1268 C CA . MET A 1 156 ? -4.962 -7.300 7.833 1.00 97.19 156 MET A CA 1
ATOM 1269 C C . MET A 1 156 ? -4.397 -8.659 7.434 1.00 97.19 156 MET A C 1
ATOM 1271 O O . MET A 1 156 ? -3.981 -9.449 8.283 1.00 97.19 156 MET A O 1
ATOM 1275 N N . CYS A 1 157 ? -4.345 -8.922 6.136 1.00 96.56 157 CYS A N 1
ATOM 1276 C CA . CYS A 1 157 ? -3.763 -10.125 5.567 1.00 96.56 157 CYS A CA 1
ATOM 1277 C C . CYS A 1 157 ? -2.319 -9.850 5.139 1.00 96.56 157 CYS A C 1
ATOM 1279 O O . CYS A 1 157 ? -2.054 -9.047 4.245 1.00 96.56 157 CYS A O 1
ATOM 1281 N N . VAL A 1 158 ? -1.369 -10.520 5.791 1.00 96.00 158 VAL A N 1
ATOM 1282 C CA . VAL A 1 158 ? 0.060 -10.222 5.657 1.00 96.00 158 VAL A CA 1
ATOM 1283 C C . VAL A 1 158 ? 0.783 -11.346 4.934 1.00 96.00 158 VAL A C 1
ATOM 1285 O O . VAL A 1 158 ? 0.988 -12.426 5.493 1.00 96.00 158 VAL A O 1
ATOM 1288 N N . MET A 1 159 ? 1.252 -11.055 3.723 1.00 92.12 159 MET A N 1
ATOM 1289 C CA . MET A 1 159 ? 2.169 -11.922 2.984 1.00 92.12 159 MET A CA 1
ATOM 1290 C C . MET A 1 159 ? 3.590 -11.757 3.536 1.00 92.12 159 MET A C 1
ATOM 1292 O O . MET A 1 159 ? 4.309 -10.796 3.245 1.00 92.12 159 MET A O 1
ATOM 1296 N N . LEU A 1 160 ? 4.009 -12.675 4.410 1.00 90.62 160 LEU A N 1
ATOM 1297 C CA . LEU A 1 160 ? 5.315 -12.572 5.055 1.00 90.62 160 LEU A CA 1
ATOM 1298 C C . LEU A 1 160 ? 6.451 -12.781 4.038 1.00 90.62 160 LEU A C 1
ATOM 1300 O O . LEU A 1 160 ? 6.448 -13.739 3.276 1.00 90.62 160 LEU A O 1
ATOM 1304 N N . ARG A 1 161 ? 7.527 -11.986 4.063 1.00 84.31 161 ARG A N 1
ATOM 1305 C CA . ARG A 1 161 ? 7.932 -11.044 5.131 1.00 84.31 161 ARG A CA 1
ATOM 1306 C C . ARG A 1 161 ? 7.745 -9.562 4.789 1.00 84.31 161 ARG A C 1
ATOM 1308 O O . ARG A 1 161 ? 7.558 -8.777 5.713 1.00 84.31 161 ARG A O 1
ATOM 1315 N N . GLY A 1 162 ? 7.808 -9.187 3.510 1.00 86.00 162 GLY A N 1
ATOM 1316 C CA . GLY A 1 162 ? 7.871 -7.784 3.075 1.00 86.00 162 GLY A CA 1
ATOM 1317 C C . GLY A 1 162 ? 6.635 -6.953 3.429 1.00 86.00 162 GLY A C 1
ATOM 1318 O O . GLY A 1 162 ? 6.766 -5.761 3.692 1.00 86.00 162 GLY A O 1
ATOM 1319 N N . ALA A 1 163 ? 5.463 -7.584 3.527 1.00 93.06 163 ALA A N 1
ATOM 1320 C CA . ALA A 1 163 ? 4.201 -6.902 3.803 1.00 93.06 163 ALA A CA 1
ATOM 1321 C C . ALA A 1 163 ? 3.981 -6.530 5.283 1.00 93.06 163 ALA A C 1
ATOM 1323 O O . ALA A 1 163 ? 3.011 -5.842 5.595 1.00 93.06 163 ALA A O 1
ATOM 1324 N N . LEU A 1 164 ? 4.835 -6.970 6.221 1.00 94.31 164 LEU A N 1
ATOM 1325 C CA . LEU A 1 164 ? 4.570 -6.781 7.655 1.00 94.31 164 LEU A CA 1
ATOM 1326 C C . LEU A 1 164 ? 4.545 -5.302 8.061 1.00 94.31 164 LEU A C 1
ATOM 1328 O O . LEU A 1 164 ? 3.577 -4.858 8.669 1.00 94.31 164 LEU A O 1
ATOM 1332 N N . LEU A 1 165 ? 5.586 -4.543 7.711 1.00 94.25 165 LEU A N 1
ATOM 1333 C CA . LEU A 1 165 ? 5.666 -3.116 8.032 1.00 94.25 165 LEU A CA 1
ATOM 1334 C C . LEU A 1 165 ? 4.510 -2.321 7.392 1.00 94.25 165 LEU A C 1
ATOM 1336 O O . LEU A 1 165 ? 3.797 -1.643 8.130 1.00 94.25 165 LEU A O 1
ATOM 1340 N N . PRO A 1 166 ? 4.270 -2.429 6.072 1.00 96.44 166 PRO A N 1
ATOM 1341 C CA . PRO A 1 166 ? 3.077 -1.886 5.426 1.00 96.44 166 PRO A CA 1
ATOM 1342 C C . PRO A 1 166 ? 1.769 -2.188 6.153 1.00 96.44 166 PRO A C 1
ATOM 1344 O O . PRO A 1 166 ? 0.971 -1.289 6.411 1.00 96.44 166 PRO A O 1
ATOM 1347 N N . SER A 1 167 ? 1.574 -3.448 6.543 1.00 96.81 167 SER A N 1
ATOM 1348 C CA . SER A 1 167 ? 0.347 -3.882 7.205 1.00 96.81 167 SER A CA 1
ATOM 1349 C C . SER A 1 167 ? 0.198 -3.277 8.599 1.00 96.81 167 SER A C 1
ATOM 1351 O O . SER A 1 167 ? -0.909 -2.927 8.998 1.00 96.81 167 SER A O 1
ATOM 1353 N N . MET A 1 168 ? 1.305 -3.103 9.329 1.00 96.38 168 MET A N 1
ATOM 1354 C CA . MET A 1 168 ? 1.310 -2.396 10.612 1.00 96.38 168 MET A CA 1
ATOM 1355 C C . MET A 1 168 ? 0.953 -0.916 10.453 1.00 96.38 168 MET A C 1
ATOM 1357 O O . MET A 1 168 ? 0.180 -0.405 11.257 1.00 96.38 168 MET A O 1
ATOM 1361 N N . ILE A 1 169 ? 1.472 -0.240 9.420 1.00 97.25 169 ILE A N 1
ATOM 1362 C CA . ILE A 1 169 ? 1.146 1.168 9.138 1.00 97.25 169 ILE A CA 1
ATOM 1363 C C . ILE A 1 169 ? -0.351 1.309 8.839 1.00 97.25 169 ILE A C 1
ATOM 1365 O O . ILE A 1 169 ? -1.032 2.098 9.486 1.00 97.25 169 ILE A O 1
ATOM 1369 N N . VAL A 1 170 ? -0.885 0.496 7.921 1.00 97.19 170 VAL A N 1
ATOM 1370 C CA . VAL A 1 170 ? -2.310 0.543 7.549 1.00 97.19 170 VAL A CA 1
ATOM 1371 C C . VAL A 1 170 ? -3.214 0.191 8.733 1.00 97.19 170 VAL A C 1
ATOM 1373 O O . VAL A 1 170 ? -4.205 0.876 8.967 1.00 97.19 170 VAL A O 1
ATOM 1376 N N . SER A 1 171 ? -2.862 -0.826 9.527 1.00 96.94 171 SER A N 1
ATOM 1377 C CA . SER A 1 171 ? -3.602 -1.157 10.751 1.00 96.94 171 SER A CA 1
ATOM 1378 C C . SER A 1 171 ? -3.606 -0.009 11.756 1.00 96.94 171 SER A C 1
ATOM 1380 O O . SER A 1 171 ? -4.597 0.163 12.463 1.00 96.94 171 SER A O 1
ATOM 1382 N N . LYS A 1 172 ? -2.508 0.749 11.849 1.00 96.06 172 LYS A N 1
ATOM 1383 C CA . LYS A 1 172 ? -2.432 1.894 12.751 1.00 96.06 172 LYS A CA 1
ATOM 1384 C C . LYS A 1 172 ? -3.327 3.031 12.270 1.00 96.06 172 LYS A C 1
ATOM 1386 O O . LYS A 1 172 ? -4.067 3.579 13.074 1.00 96.06 172 LYS A O 1
ATOM 1391 N N . GLU A 1 173 ? -3.349 3.313 10.969 1.00 95.25 173 GLU A N 1
ATOM 1392 C CA . GLU A 1 173 ? -4.291 4.284 10.400 1.00 95.25 173 GLU A CA 1
ATOM 1393 C C . GLU A 1 173 ? -5.755 3.873 10.647 1.00 95.25 173 GLU A C 1
ATOM 1395 O O . GLU A 1 173 ? -6.573 4.711 11.016 1.00 95.25 173 GLU A O 1
ATOM 1400 N N . ILE A 1 174 ? -6.095 2.582 10.538 1.00 95.06 174 ILE A N 1
ATOM 1401 C CA . ILE A 1 174 ? -7.439 2.086 10.892 1.00 95.06 174 ILE A CA 1
ATOM 1402 C C . ILE A 1 174 ? -7.773 2.390 12.361 1.00 95.06 174 ILE A C 1
ATOM 1404 O O . ILE A 1 174 ? -8.847 2.917 12.646 1.00 95.06 174 ILE A O 1
ATOM 1408 N N . GLU A 1 175 ? -6.859 2.092 13.286 1.00 93.62 175 GLU A N 1
ATOM 1409 C CA . GLU A 1 175 ? -7.055 2.359 14.717 1.00 93.62 175 GLU A CA 1
ATOM 1410 C C . GLU A 1 175 ? -7.260 3.859 14.994 1.00 93.62 175 GLU A C 1
ATOM 1412 O O . GLU A 1 175 ? -8.183 4.229 15.721 1.00 93.62 175 GLU A O 1
ATOM 1417 N N . GLU A 1 176 ? -6.446 4.729 14.384 1.00 90.75 176 GLU A N 1
ATOM 1418 C CA . GLU A 1 176 ? -6.493 6.186 14.593 1.00 90.75 176 GLU A CA 1
ATOM 1419 C C . GLU A 1 176 ? -7.755 6.844 14.010 1.00 90.75 176 GLU A C 1
ATOM 1421 O O . GLU A 1 176 ? -8.250 7.834 14.555 1.00 90.75 176 GLU A O 1
ATOM 1426 N N . PHE A 1 177 ? -8.305 6.302 12.919 1.00 90.12 177 PHE A N 1
ATOM 1427 C CA . PHE A 1 177 ? -9.547 6.805 12.321 1.00 90.12 177 PHE A CA 1
ATOM 1428 C C . PHE A 1 177 ? -10.817 6.169 12.900 1.00 90.12 177 PHE A C 1
ATOM 1430 O O . PHE A 1 177 ? -11.913 6.669 12.639 1.00 90.12 177 PHE A O 1
ATOM 1437 N N . SER A 1 178 ? -10.698 5.100 13.689 1.00 89.38 178 SER A N 1
ATOM 1438 C CA . SER A 1 178 ? -11.851 4.430 14.284 1.00 89.38 178 SER A CA 1
ATOM 1439 C C . SER A 1 178 ? -12.391 5.201 15.494 1.00 89.38 178 SER A C 1
ATOM 1441 O O . SER A 1 178 ? -11.714 5.362 16.514 1.00 89.38 178 SER A O 1
ATOM 1443 N N . SER A 1 179 ? -13.682 5.540 15.472 1.00 84.88 179 SER A N 1
ATOM 1444 C CA . SER A 1 179 ? -14.335 6.208 16.610 1.00 84.88 179 SER A CA 1
ATOM 1445 C C . SER A 1 179 ? -14.569 5.293 17.824 1.00 84.88 179 SER A C 1
ATOM 1447 O O . SER A 1 179 ? -14.823 5.771 18.931 1.00 84.88 179 SER A O 1
ATOM 1449 N N . THR A 1 180 ? -14.456 3.975 17.632 1.00 85.38 180 THR A N 1
ATOM 1450 C CA . THR A 1 180 ? -14.720 2.949 18.660 1.00 85.38 180 THR A CA 1
ATOM 1451 C C . THR A 1 180 ? -13.456 2.337 19.270 1.00 85.38 180 THR A C 1
ATOM 1453 O O . THR A 1 180 ? -13.557 1.486 20.152 1.00 85.38 180 THR A O 1
ATOM 1456 N N . GLY A 1 181 ? -12.270 2.764 18.822 1.00 86.31 181 GLY A N 1
ATOM 1457 C CA . GLY A 1 181 ? -10.994 2.121 19.163 1.00 86.31 181 GLY A CA 1
ATOM 1458 C C . GLY A 1 181 ? -10.828 0.710 18.579 1.00 86.31 181 GLY A C 1
ATOM 1459 O O . GLY A 1 181 ? -10.222 -0.146 19.217 1.00 86.31 181 GLY A O 1
ATOM 1460 N N . TYR A 1 182 ? -11.408 0.442 17.406 1.00 92.62 182 TYR A N 1
ATOM 1461 C CA . TYR A 1 182 ? -11.247 -0.802 16.668 1.00 92.62 182 TYR A CA 1
ATOM 1462 C C . TYR A 1 182 ? -9.771 -1.089 16.373 1.00 92.62 182 TYR A C 1
ATOM 1464 O O . TYR A 1 182 ? -9.064 -0.258 15.807 1.00 92.62 182 TYR A O 1
ATOM 1472 N N . ILE A 1 183 ? -9.329 -2.294 16.733 1.00 94.75 183 ILE A N 1
ATOM 1473 C CA . ILE A 1 183 ? -7.980 -2.792 16.468 1.00 94.75 183 ILE A CA 1
ATOM 1474 C C . ILE A 1 183 ? -8.095 -3.895 15.423 1.00 94.75 183 ILE A C 1
ATOM 1476 O O . ILE A 1 183 ? -8.742 -4.918 15.666 1.00 94.75 183 ILE A O 1
ATOM 1480 N N . THR A 1 184 ? -7.455 -3.700 14.272 1.00 95.25 184 THR A N 1
ATOM 1481 C CA . THR A 1 184 ? -7.522 -4.660 13.172 1.00 95.25 184 THR A CA 1
ATOM 1482 C C . THR A 1 184 ? -6.789 -5.958 13.535 1.00 95.25 184 THR A C 1
ATOM 1484 O O . THR A 1 184 ? -5.603 -5.920 13.875 1.00 95.25 184 THR A O 1
ATOM 1487 N N . PRO A 1 185 ? -7.445 -7.129 13.463 1.00 96.00 185 PRO A N 1
ATOM 1488 C CA . PRO A 1 185 ? -6.772 -8.413 13.624 1.00 96.00 185 PRO A CA 1
ATOM 1489 C C . PRO A 1 185 ? -5.862 -8.716 12.425 1.00 96.00 185 PRO A C 1
ATOM 1491 O O . PRO A 1 185 ? -6.085 -8.241 11.311 1.00 96.00 185 PRO A O 1
ATOM 1494 N N . PHE A 1 186 ? -4.846 -9.550 12.655 1.00 96.75 186 PHE A N 1
ATOM 1495 C CA . PHE A 1 186 ? -3.865 -9.942 11.644 1.00 96.75 186 PHE A CA 1
ATOM 1496 C C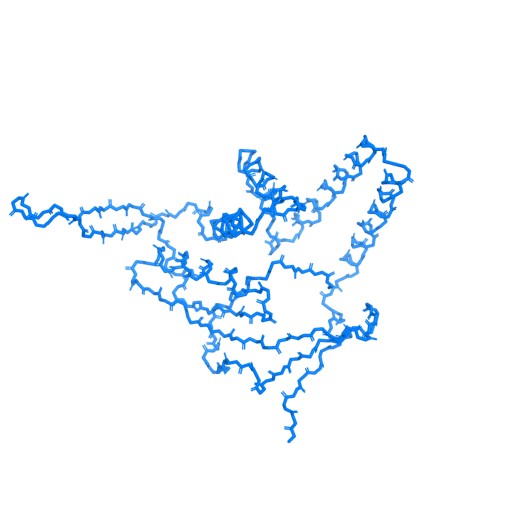 . PHE A 1 186 ? -4.017 -11.419 11.275 1.00 96.75 186 PHE A C 1
ATOM 1498 O O . PHE A 1 186 ? -4.084 -12.282 12.150 1.00 96.75 186 PHE A O 1
ATOM 1505 N N . ALA A 1 187 ? -3.990 -11.700 9.976 1.00 97.00 187 ALA A N 1
ATOM 1506 C CA . ALA A 1 187 ? -3.862 -13.028 9.394 1.00 97.00 187 ALA A CA 1
ATOM 1507 C C . ALA A 1 187 ? -2.510 -13.117 8.677 1.00 97.00 187 ALA A C 1
ATOM 1509 O O . ALA A 1 187 ? -2.255 -12.392 7.715 1.00 97.00 187 ALA A O 1
ATOM 1510 N N . LEU A 1 188 ? -1.610 -13.968 9.170 1.00 96.38 188 LEU A N 1
ATOM 1511 C CA . LEU A 1 188 ? -0.235 -14.049 8.677 1.00 96.38 188 LEU A CA 1
ATOM 1512 C C . LEU A 1 188 ? -0.069 -15.256 7.757 1.00 96.38 188 LEU A C 1
ATOM 1514 O O . LEU A 1 188 ? -0.252 -16.394 8.186 1.00 96.38 188 LEU A O 1
ATOM 1518 N N . PHE A 1 189 ? 0.358 -15.022 6.521 1.00 94.19 189 PHE A N 1
ATOM 1519 C CA . PHE A 1 189 ? 0.571 -16.064 5.522 1.00 94.19 189 PHE A CA 1
ATOM 1520 C C . PHE A 1 189 ? 2.065 -16.221 5.254 1.00 94.19 189 PHE A C 1
ATOM 1522 O O . PHE A 1 189 ? 2.743 -15.288 4.807 1.00 94.19 189 PHE A O 1
ATOM 1529 N N . LYS A 1 190 ? 2.611 -17.410 5.529 1.00 93.31 190 LYS A N 1
ATOM 1530 C CA . LYS A 1 190 ? 4.002 -17.727 5.206 1.00 93.31 190 LYS A CA 1
ATOM 1531 C C . LYS A 1 190 ? 4.093 -18.192 3.759 1.00 93.31 190 LYS A C 1
ATOM 1533 O O . LYS A 1 190 ? 4.052 -19.385 3.477 1.00 93.31 190 LYS A O 1
ATOM 1538 N N . ILE A 1 191 ? 4.268 -17.228 2.865 1.00 89.12 191 ILE A N 1
ATOM 1539 C CA . ILE A 1 191 ? 4.511 -17.466 1.445 1.00 89.12 191 ILE A CA 1
ATOM 1540 C C . ILE A 1 191 ? 5.995 -17.271 1.112 1.00 89.12 191 ILE A C 1
ATOM 1542 O O . ILE A 1 191 ? 6.724 -16.516 1.767 1.00 89.12 191 ILE A O 1
ATOM 1546 N N . SER A 1 192 ? 6.489 -18.014 0.132 1.00 86.69 192 SER A N 1
ATOM 1547 C CA . SER A 1 192 ? 7.818 -17.802 -0.436 1.00 86.69 192 SER A CA 1
ATOM 1548 C C . SER A 1 192 ? 7.866 -18.284 -1.869 1.00 86.69 192 SER A C 1
ATOM 1550 O O . SER A 1 192 ? 7.343 -19.353 -2.180 1.00 86.69 192 SER A O 1
ATOM 1552 N N . ARG A 1 193 ? 8.551 -17.519 -2.710 1.00 85.00 193 ARG A N 1
ATOM 1553 C CA . ARG A 1 193 ? 8.883 -17.916 -4.069 1.00 85.00 193 ARG A CA 1
ATOM 1554 C C . ARG A 1 193 ? 9.929 -19.034 -4.062 1.00 85.00 193 ARG A C 1
ATOM 1556 O O . ARG A 1 193 ? 10.842 -19.025 -3.235 1.00 85.00 193 ARG A O 1
ATOM 1563 N N . ASN A 1 194 ? 9.806 -19.990 -4.975 1.00 83.31 194 ASN A N 1
ATOM 1564 C CA . ASN A 1 194 ? 10.843 -20.983 -5.222 1.00 83.31 194 ASN A CA 1
ATOM 1565 C C . ASN A 1 194 ? 11.922 -20.395 -6.146 1.00 83.31 194 ASN A C 1
ATOM 1567 O O . ASN A 1 194 ? 11.796 -20.447 -7.365 1.00 83.31 194 ASN A O 1
ATOM 1571 N N . ASP A 1 195 ? 13.008 -19.876 -5.568 1.00 80.12 195 ASP A N 1
ATOM 1572 C CA . ASP A 1 195 ? 14.079 -19.197 -6.318 1.00 80.12 195 ASP A CA 1
ATOM 1573 C C . ASP A 1 195 ? 14.899 -20.115 -7.253 1.00 80.12 195 ASP A C 1
ATOM 1575 O O . ASP A 1 195 ? 15.779 -19.643 -7.966 1.00 80.12 195 ASP A O 1
ATOM 1579 N N . THR A 1 196 ? 14.627 -21.425 -7.283 1.00 83.19 196 THR A N 1
ATOM 1580 C CA . THR A 1 196 ? 15.224 -22.347 -8.273 1.00 83.19 196 THR A CA 1
ATOM 1581 C C . THR A 1 196 ? 14.481 -22.362 -9.614 1.00 83.19 196 THR A C 1
ATOM 1583 O O . THR A 1 196 ? 14.933 -23.010 -10.559 1.00 83.19 196 THR A O 1
ATOM 1586 N N . LYS A 1 197 ? 13.329 -21.687 -9.694 1.00 80.62 197 LYS A N 1
ATOM 1587 C CA . LYS A 1 197 ? 12.444 -21.630 -10.862 1.00 80.62 197 LYS A CA 1
ATOM 1588 C C . LYS A 1 197 ? 12.592 -20.292 -11.592 1.00 80.62 197 LYS A C 1
ATOM 1590 O O . LYS A 1 197 ? 12.929 -19.276 -10.990 1.00 80.62 197 LYS A O 1
ATOM 1595 N N . ASN A 1 198 ? 12.326 -20.308 -12.894 1.00 75.81 198 ASN A N 1
ATOM 1596 C CA . ASN A 1 198 ? 12.246 -19.115 -13.733 1.00 75.81 198 ASN A CA 1
ATOM 1597 C C . ASN A 1 198 ? 10.805 -18.582 -13.748 1.00 75.81 198 ASN A C 1
ATOM 1599 O O . ASN A 1 198 ? 9.883 -19.248 -13.287 1.00 75.81 198 ASN A O 1
ATOM 1603 N N . GLU A 1 199 ? 10.601 -17.392 -14.312 1.00 68.56 199 GLU A N 1
ATOM 1604 C CA . GLU A 1 199 ? 9.287 -16.737 -14.405 1.00 68.56 199 GLU A CA 1
ATOM 1605 C C . GLU A 1 199 ? 8.202 -17.646 -15.009 1.00 68.56 199 GLU A C 1
ATOM 1607 O O . GLU A 1 199 ? 7.128 -17.794 -14.436 1.00 68.56 199 GLU A O 1
ATOM 1612 N N . SER A 1 200 ? 8.521 -18.363 -16.091 1.00 72.44 200 SER A N 1
ATOM 1613 C CA . SER A 1 200 ? 7.574 -19.239 -16.797 1.00 72.44 200 SER A CA 1
ATOM 1614 C C . SER A 1 200 ? 7.176 -20.516 -16.049 1.00 72.44 200 SER A C 1
ATOM 1616 O O . SER A 1 200 ? 6.250 -21.201 -16.472 1.00 72.44 200 SER A O 1
ATOM 1618 N N . ASN A 1 201 ? 7.874 -20.881 -14.970 1.00 76.81 201 ASN A N 1
ATOM 1619 C CA . ASN A 1 201 ? 7.544 -22.047 -14.146 1.00 76.81 201 ASN A CA 1
ATOM 1620 C C . ASN A 1 201 ? 7.578 -21.724 -12.649 1.00 76.81 201 ASN A C 1
ATOM 1622 O O . ASN A 1 201 ? 7.910 -22.589 -11.829 1.00 76.81 201 ASN A O 1
ATOM 1626 N N . MET A 1 202 ? 7.261 -20.470 -12.319 1.00 81.38 202 MET A N 1
ATOM 1627 C CA . MET A 1 202 ? 7.325 -19.957 -10.965 1.00 81.38 202 MET A CA 1
ATOM 1628 C C . MET A 1 202 ? 6.371 -20.718 -10.043 1.00 81.38 202 MET A C 1
ATOM 1630 O O . MET A 1 202 ? 5.220 -20.988 -10.387 1.00 81.38 202 MET A O 1
ATOM 1634 N N . GLU A 1 203 ? 6.868 -21.051 -8.855 1.00 86.50 203 GLU A N 1
ATOM 1635 C CA . GLU A 1 203 ? 6.099 -21.708 -7.803 1.00 86.50 203 GLU A CA 1
ATOM 1636 C C . GLU A 1 203 ? 6.131 -20.836 -6.546 1.00 86.50 203 GLU A C 1
ATOM 1638 O O . GLU A 1 203 ? 7.205 -20.508 -6.027 1.00 86.50 203 GLU A O 1
ATOM 1643 N N . TYR A 1 204 ? 4.956 -20.500 -6.027 1.00 86.25 204 TYR A N 1
ATOM 1644 C CA . TYR A 1 204 ? 4.790 -19.905 -4.710 1.00 86.25 204 TYR A CA 1
ATOM 1645 C C . TYR A 1 204 ? 4.393 -20.987 -3.710 1.00 86.25 204 TYR A C 1
ATOM 1647 O O . TYR A 1 204 ? 3.416 -21.711 -3.884 1.00 86.25 204 TYR A O 1
ATOM 1655 N N . ILE A 1 205 ? 5.173 -21.109 -2.640 1.00 89.19 205 ILE A N 1
ATOM 1656 C CA . ILE A 1 205 ? 4.962 -22.100 -1.588 1.00 89.19 205 ILE A CA 1
ATOM 1657 C C . ILE A 1 205 ? 4.293 -21.398 -0.411 1.00 89.19 205 ILE A C 1
ATOM 1659 O O . ILE A 1 205 ? 4.930 -20.579 0.256 1.00 89.19 205 ILE A O 1
ATOM 1663 N N . LEU A 1 206 ? 3.035 -21.744 -0.145 1.00 90.38 206 LEU A N 1
ATOM 1664 C CA . LEU A 1 206 ? 2.315 -21.360 1.065 1.00 90.38 206 LEU A CA 1
ATOM 1665 C C . LEU A 1 206 ? 2.501 -22.452 2.125 1.00 90.38 206 LEU A C 1
ATOM 1667 O O . LEU A 1 206 ? 2.037 -23.583 1.973 1.00 90.38 206 LEU A O 1
ATOM 1671 N N . ASP A 1 207 ? 3.205 -22.109 3.198 1.00 92.00 207 ASP A N 1
ATOM 1672 C CA . ASP A 1 207 ? 3.493 -22.991 4.328 1.00 92.00 207 ASP A CA 1
ATOM 1673 C C . ASP A 1 207 ? 2.433 -22.781 5.419 1.00 92.00 207 ASP A C 1
ATOM 1675 O O . ASP A 1 207 ? 2.533 -21.851 6.226 1.00 92.00 207 ASP A O 1
ATOM 1679 N N . LEU A 1 208 ? 1.385 -23.615 5.426 1.00 90.19 208 LEU A N 1
ATOM 1680 C CA . LEU A 1 208 ? 0.280 -23.488 6.386 1.00 90.19 208 LEU A CA 1
ATOM 1681 C C . LEU A 1 208 ? 0.744 -23.760 7.820 1.00 90.19 208 LEU A C 1
ATOM 1683 O O . LEU A 1 208 ? 0.247 -23.126 8.743 1.00 90.19 208 LEU A O 1
ATOM 1687 N N . ASP A 1 209 ? 1.752 -24.620 8.002 1.00 90.75 209 ASP A N 1
ATOM 1688 C CA . ASP A 1 209 ? 2.327 -24.936 9.317 1.00 90.75 209 ASP A CA 1
ATOM 1689 C C . ASP A 1 209 ? 3.056 -23.725 9.941 1.00 90.75 209 ASP A C 1
ATOM 1691 O O . ASP A 1 209 ? 3.303 -23.685 11.146 1.00 90.75 209 ASP A O 1
ATOM 1695 N N . LYS A 1 210 ? 3.417 -22.728 9.121 1.00 90.94 210 LYS A N 1
ATOM 1696 C CA . LYS A 1 210 ? 4.067 -21.472 9.540 1.00 90.94 210 LYS A CA 1
ATOM 1697 C C . LYS A 1 210 ? 3.210 -20.234 9.293 1.00 90.94 210 LYS A C 1
ATOM 1699 O O . LYS A 1 210 ? 3.709 -19.114 9.424 1.00 90.94 210 LYS A O 1
ATOM 1704 N N . SER A 1 211 ? 1.957 -20.436 8.911 1.00 91.69 211 SER A N 1
ATOM 1705 C CA . SER A 1 211 ? 0.966 -19.380 8.766 1.00 91.69 211 SER A CA 1
ATOM 1706 C C . SER A 1 211 ? 0.108 -19.315 10.031 1.00 91.69 211 SER A C 1
ATOM 1708 O O . SER A 1 211 ? -0.111 -20.322 10.697 1.00 91.69 211 SER A O 1
ATOM 1710 N N . PHE A 1 212 ? -0.361 -18.122 10.384 1.00 94.25 212 PHE A N 1
ATOM 1711 C CA . PHE A 1 212 ? -1.117 -17.867 11.609 1.00 94.25 212 PHE A CA 1
ATOM 1712 C C . PHE A 1 212 ? -2.406 -17.131 11.257 1.00 94.25 212 PHE A C 1
ATOM 1714 O O . PHE A 1 212 ? -2.428 -15.904 11.161 1.00 94.25 212 PHE A O 1
ATOM 1721 N N . PHE A 1 213 ? -3.469 -17.894 11.022 1.00 93.06 213 PHE A N 1
ATOM 1722 C CA . PHE A 1 213 ? -4.810 -17.386 10.748 1.00 93.06 213 PHE A CA 1
ATOM 1723 C C . PHE A 1 213 ? -5.856 -18.465 11.058 1.00 93.06 213 PHE A C 1
ATOM 1725 O O . PHE A 1 213 ? -5.531 -19.649 11.151 1.00 93.06 213 PHE A O 1
ATOM 1732 N N . ASN A 1 214 ? -7.117 -18.060 11.197 1.00 91.25 214 ASN A N 1
ATOM 1733 C CA . ASN A 1 214 ? -8.262 -18.965 11.257 1.00 91.25 214 ASN A CA 1
ATOM 1734 C C . ASN A 1 214 ? -9.236 -18.591 10.134 1.00 91.25 214 ASN A C 1
ATOM 1736 O O . ASN A 1 214 ? -9.735 -17.471 10.125 1.00 91.25 214 ASN A O 1
ATOM 1740 N N . LEU A 1 215 ? -9.509 -19.520 9.210 1.00 88.19 215 LEU A N 1
ATOM 1741 C CA . LEU A 1 215 ? -10.391 -19.289 8.059 1.00 88.19 215 LEU A CA 1
ATOM 1742 C C . LEU A 1 215 ? -11.798 -18.838 8.466 1.00 88.19 215 LEU A C 1
ATOM 1744 O O . LEU A 1 215 ? -12.335 -17.924 7.852 1.00 88.19 215 LEU A O 1
ATOM 1748 N N . GLU A 1 216 ? -12.368 -19.415 9.525 1.00 92.06 216 GLU A N 1
ATOM 1749 C CA . GLU A 1 216 ? -13.709 -19.046 10.004 1.00 92.06 216 GLU A CA 1
ATOM 1750 C C . GLU A 1 216 ? -13.763 -17.595 10.498 1.00 92.06 216 GLU A C 1
ATOM 1752 O O . GLU A 1 216 ? -14.805 -16.953 10.443 1.00 92.06 216 GLU A O 1
ATOM 1757 N N . GLN A 1 217 ? -12.632 -17.053 10.960 1.00 91.38 217 GLN A N 1
ATOM 1758 C CA . GLN A 1 217 ? -12.535 -15.660 11.401 1.00 91.38 217 GLN A CA 1
ATOM 1759 C C . GLN A 1 217 ? -12.352 -14.676 10.239 1.00 91.38 217 GLN A C 1
ATOM 1761 O O . GLN A 1 217 ? -12.470 -13.472 10.461 1.00 91.38 217 GLN A O 1
ATOM 1766 N N . LEU A 1 218 ? -12.055 -15.169 9.032 1.00 94.25 218 LEU A N 1
ATOM 1767 C CA . LEU A 1 218 ? -11.950 -14.364 7.811 1.00 94.25 218 LEU A CA 1
ATOM 1768 C C . LEU A 1 218 ? -13.278 -14.282 7.054 1.00 94.25 218 LEU A C 1
ATOM 1770 O O . LEU A 1 218 ? -13.446 -13.396 6.219 1.00 94.25 218 LEU A O 1
ATOM 1774 N N . ASP A 1 219 ? -14.212 -15.194 7.328 1.00 94.38 219 ASP A N 1
ATOM 1775 C CA . ASP A 1 219 ? -15.487 -15.241 6.622 1.00 94.38 219 ASP A CA 1
ATOM 1776 C C . ASP A 1 219 ? -16.313 -13.967 6.866 1.00 94.38 219 ASP A C 1
ATOM 1778 O O . ASP A 1 219 ? -16.460 -13.489 7.995 1.00 94.38 219 ASP A O 1
ATOM 1782 N N . GLY A 1 220 ? -16.816 -13.379 5.778 1.00 93.62 220 GLY A N 1
ATOM 1783 C CA . GLY A 1 220 ? -17.555 -12.114 5.797 1.00 93.62 220 GLY A CA 1
ATOM 1784 C C . GLY A 1 220 ? -16.751 -10.878 6.236 1.00 93.62 220 GLY A C 1
ATOM 1785 O O . GLY A 1 220 ? -17.365 -9.856 6.555 1.00 93.62 220 GLY A O 1
ATOM 1786 N N . LYS A 1 221 ? -15.412 -10.950 6.291 1.00 96.12 221 LYS A N 1
ATOM 1787 C CA . LYS A 1 221 ? -14.527 -9.823 6.633 1.00 96.12 221 LYS A CA 1
ATOM 1788 C C . LYS A 1 221 ? -13.990 -9.092 5.410 1.00 96.12 221 LYS A C 1
ATOM 1790 O O . LYS A 1 221 ? -13.792 -9.682 4.352 1.00 96.12 221 LYS A O 1
ATOM 1795 N N . ASP A 1 222 ? -13.670 -7.816 5.603 1.00 95.88 222 ASP A N 1
ATOM 1796 C CA . ASP A 1 222 ? -12.981 -7.007 4.600 1.00 95.88 222 ASP A CA 1
ATOM 1797 C C . ASP A 1 222 ? -11.474 -7.296 4.671 1.00 95.88 222 ASP A C 1
ATOM 1799 O O . ASP A 1 222 ? -10.772 -6.862 5.587 1.00 95.88 222 ASP A O 1
ATOM 1803 N N . LEU A 1 223 ? -10.966 -8.092 3.730 1.00 96.56 223 LEU A N 1
ATOM 1804 C CA . LEU A 1 223 ? -9.565 -8.516 3.724 1.00 96.56 223 LEU A CA 1
ATOM 1805 C C . LEU A 1 223 ? -8.680 -7.438 3.092 1.00 96.56 223 LEU A C 1
ATOM 1807 O O . LEU A 1 223 ? -8.837 -7.102 1.919 1.00 96.56 223 LEU A O 1
ATOM 1811 N N . ILE A 1 224 ? -7.723 -6.917 3.860 1.00 96.56 224 ILE A N 1
ATOM 1812 C CA . ILE A 1 224 ? -6.808 -5.864 3.412 1.00 96.56 224 ILE A CA 1
ATOM 1813 C C . ILE A 1 224 ? -5.410 -6.448 3.234 1.00 96.56 224 ILE A C 1
ATOM 1815 O O . ILE A 1 224 ? -4.829 -6.981 4.179 1.00 96.56 224 ILE A O 1
ATOM 1819 N N . PHE A 1 225 ? -4.844 -6.283 2.041 1.00 95.50 225 PHE A N 1
ATOM 1820 C CA . PHE A 1 225 ? -3.479 -6.689 1.715 1.00 95.50 225 PHE A CA 1
ATOM 1821 C C . PHE A 1 225 ? -2.627 -5.446 1.456 1.00 95.50 225 PHE A C 1
ATOM 1823 O O . PHE A 1 225 ? -2.911 -4.672 0.545 1.00 95.50 225 PHE A O 1
ATOM 1830 N N . ALA A 1 226 ? -1.579 -5.255 2.256 1.00 95.00 226 ALA A N 1
ATOM 1831 C CA . ALA A 1 226 ? -0.617 -4.168 2.093 1.00 95.00 226 ALA A CA 1
ATOM 1832 C C . ALA A 1 226 ? 0.737 -4.746 1.654 1.00 95.00 226 ALA A C 1
ATOM 1834 O O . ALA A 1 226 ? 1.658 -4.881 2.457 1.00 95.00 226 ALA A O 1
ATOM 1835 N N . ASP A 1 227 ? 0.833 -5.158 0.389 1.00 92.38 227 ASP A N 1
ATOM 1836 C CA . ASP A 1 227 ? 2.067 -5.707 -0.181 1.00 92.38 227 ASP A CA 1
ATOM 1837 C C . ASP A 1 227 ? 2.844 -4.613 -0.938 1.00 92.38 227 ASP A C 1
ATOM 1839 O O . ASP A 1 227 ? 2.280 -3.979 -1.834 1.00 92.38 227 ASP A O 1
ATOM 1843 N N . PRO A 1 228 ? 4.122 -4.352 -0.598 1.00 91.31 228 PRO A N 1
ATOM 1844 C CA . PRO A 1 228 ? 4.898 -3.298 -1.245 1.00 91.31 228 PRO A CA 1
ATOM 1845 C C . PRO A 1 228 ? 5.289 -3.606 -2.689 1.00 91.31 228 PRO A C 1
ATOM 1847 O O . PRO A 1 228 ? 5.670 -2.676 -3.401 1.00 91.31 228 PRO A O 1
ATOM 1850 N N . MET A 1 229 ? 5.254 -4.868 -3.125 1.00 86.44 229 MET A N 1
ATOM 1851 C CA . MET A 1 229 ? 5.673 -5.235 -4.477 1.00 86.44 229 MET A CA 1
ATOM 1852 C C . MET A 1 229 ? 4.766 -6.306 -5.071 1.00 86.44 229 MET A C 1
ATOM 1854 O O . MET A 1 229 ? 4.710 -7.426 -4.578 1.00 86.44 229 MET A O 1
ATOM 1858 N N . ASN A 1 230 ? 4.141 -5.975 -6.198 1.00 82.06 230 ASN A N 1
ATOM 1859 C CA . ASN A 1 230 ? 3.458 -6.930 -7.059 1.00 82.06 230 ASN A CA 1
ATOM 1860 C C . ASN A 1 230 ? 4.216 -7.000 -8.393 1.00 82.06 230 ASN A C 1
ATOM 1862 O O . ASN A 1 230 ? 4.279 -5.999 -9.107 1.00 82.06 230 ASN A O 1
ATOM 1866 N N . ALA A 1 231 ? 4.891 -8.123 -8.654 1.00 71.94 231 ALA A N 1
ATOM 1867 C CA . ALA A 1 231 ? 5.922 -8.224 -9.694 1.00 71.94 231 ALA A CA 1
ATOM 1868 C C . ALA A 1 231 ? 5.621 -9.236 -10.809 1.00 71.94 231 ALA A C 1
ATOM 1870 O O . ALA A 1 231 ? 6.170 -9.090 -11.895 1.00 71.94 231 ALA A O 1
ATOM 1871 N N . THR A 1 232 ? 4.809 -10.255 -10.530 1.00 65.50 232 THR A N 1
ATOM 1872 C CA . THR A 1 232 ? 4.445 -11.355 -11.442 1.00 65.50 232 THR A CA 1
ATOM 1873 C C . THR A 1 232 ? 2.939 -11.460 -11.488 1.00 65.50 232 THR A C 1
ATOM 1875 O O . THR A 1 232 ? 2.396 -11.680 -12.583 1.00 65.50 232 THR A O 1
#

Sequence (232 aa):
MSNKIILKAEDLDGYLTQQDMDDLHRLDQMFKETMKSFDPVDEKKIIEGYDKMGHEMQKICSAHPAIKVYSFETDVQAQAEASRVIAKLRDERTDHQEFMYYSQRAYEMLFRMAYTNEPTVKKGHIIVKTPVTFPVQNYAVHKIPDIDAKINNSVMCVMLRGALLPSMIVSKEIEEFSSTGYITPFALFKISRNDTKNESNMEYILDLDKSFFNLEQLDGKDLIFADPMNAT

Nearest PDB structures (foldseek):
  2v7q-assembly1_G  TM=2.505E-01  e=2.903E+00  Bos taurus
  1nr1-assembly1_F  TM=2.373E-01  e=3.078E+00  Homo sapiens